Protein AF-A0A1Y3BTX2-F1 (afdb_monomer)

Foldseek 3Di:
DDDDPVRDHDHPQVVQQPDDDPDCPPPNGRHCVVVVCVVDPPNVVVVVLVVVLVVLLVCLVCCQQPPPDPPVLVQPLVNLLSSCVSPVSDADDADCPCVVVVLVVQCVVCVVVVNNVPRDQDFPVVVVVVLVCVQAPPVPDQHHCVHPVNVVPDPCVVCPDCSGSNDDDTSVNPPDHHHHAVVLLVVLVPQCDDPQDNCLVVVDQDDQAPDPPPVRGGQVHSLSSVLVRLPPDDDPFDFDPDVLVVLLVVLCCLVVDAQVVVQVVLVVVVVVQCVDPPSVVDDDPDRDGGDDRSRSSVSSSVSNNVSVVCVVSRRSNCVSVVVVVVVVD

pLDDT: mean 70.46, std 15.01, range [32.97, 93.06]

Sequence (329 aa):
MYRTNFGIGHSMKDLLDAHIPPGGRLGRGHKGLYDTINNSIHFQLGLALASLGVITSLVAQHMYSLPAYAFIAQDFTTQAALYTHHNTSQLASLFLGFHTLGLYVHNDVMLAFGTPEKQILIEPIFAQWIQSAHGKTSYGFDILLSSRVARHSMRVEAYGCRCWSWRLFGSSCYCSRFTYNTLILVRCVRCTWFQVNASKKDFGYSFPCDGPGRGGTCDISVGTHFIWQFFGFYPSGHGCFYLDILFWATGFMFLISWRGYWQELIETLAWAHERTPLANLIRWRDKPVALSIVQARLVGLAHFSVGYIFTYAAFLIASTSGKLVNFFH

Organism: Helianthus annuus (NCBI:txid4232)

Mean predicted aligned error: 14.01 Å

InterPro domains:
  IPR001280 Photosystem I PsaA/PsaB [PF00223] (1-87)
  IPR001280 Photosystem I PsaA/PsaB [PF00223] (92-154)
  IPR001280 Photosystem I PsaA/PsaB [PF00223] (195-234)
  IPR001280 Photosystem I PsaA/PsaB [PF00223] (241-318)
  IPR020586 Photosystem I PsaA/PsaB, conserved site [PS00419] (209-218)
  IPR036408 Photosystem I PsaA/PsaB superfamily [G3DSA:1.20.1130.10] (1-88)
  IPR036408 Photosystem I PsaA/PsaB superfamily [G3DSA:1.20.1130.10] (89-166)
  IPR036408 Photosystem I PsaA/PsaB superfamily [G3DSA:1.20.1130.10] (173-241)
  IPR036408 Photosystem I PsaA/PsaB superfamily [G3DSA:1.20.1130.10] (242-325)
  IPR036408 Photosystem I PsaA/PsaB superfamily [SSF81558] (1-322)

Structure (mmCIF, N/CA/C/O backbone):
data_AF-A0A1Y3BTX2-F1
#
_entry.id   AF-A0A1Y3BTX2-F1
#
loop_
_atom_site.group_PDB
_atom_site.id
_atom_site.type_symbol
_atom_site.label_atom_id
_atom_site.label_alt_id
_atom_site.label_comp_id
_atom_site.label_asym_id
_atom_site.label_entity_id
_atom_site.label_seq_id
_atom_site.pdbx_PDB_ins_code
_atom_site.Cartn_x
_atom_site.Cartn_y
_atom_site.Cartn_z
_atom_site.occupancy
_atom_site.B_iso_or_equiv
_atom_site.auth_seq_id
_atom_site.auth_comp_id
_atom_site.auth_asym_id
_atom_site.auth_atom_id
_atom_site.pdbx_PDB_model_num
ATOM 1 N N . MET A 1 1 ? 0.377 -16.576 -28.667 1.00 80.38 1 MET A N 1
ATOM 2 C CA . MET A 1 1 ? -1.066 -16.381 -28.935 1.00 80.38 1 MET A CA 1
ATOM 3 C C . MET A 1 1 ? -1.808 -17.648 -28.520 1.00 80.38 1 MET A C 1
ATOM 5 O O . MET A 1 1 ? -1.347 -18.737 -28.859 1.00 80.38 1 MET A O 1
ATOM 9 N N . TYR A 1 2 ? -2.865 -17.522 -27.716 1.00 90.00 2 TYR A N 1
ATOM 10 C CA . TYR A 1 2 ? -3.541 -18.663 -27.084 1.00 90.00 2 TYR A CA 1
ATOM 11 C C . TYR A 1 2 ? -4.579 -19.301 -28.007 1.00 90.00 2 TYR A C 1
ATOM 13 O O . TYR A 1 2 ? -5.208 -18.599 -28.797 1.00 90.00 2 TYR A O 1
ATOM 21 N N . ARG A 1 3 ? -4.734 -20.627 -27.914 1.00 90.50 3 ARG A N 1
ATOM 22 C CA . ARG A 1 3 ? -5.711 -21.385 -28.703 1.00 90.50 3 ARG A CA 1
ATOM 23 C C . ARG A 1 3 ? -7.132 -21.004 -28.289 1.00 90.50 3 ARG A C 1
ATOM 25 O O . ARG A 1 3 ? -7.444 -20.980 -27.103 1.00 90.50 3 ARG A O 1
ATOM 32 N N . THR A 1 4 ? -7.982 -20.743 -29.272 1.00 89.38 4 THR A N 1
ATOM 33 C CA . THR A 1 4 ? -9.417 -20.470 -29.100 1.00 89.38 4 THR A CA 1
ATOM 34 C C . THR A 1 4 ? -10.240 -21.473 -29.917 1.00 89.38 4 THR A C 1
ATOM 36 O O . THR A 1 4 ? -9.692 -22.431 -30.467 1.00 89.38 4 THR A O 1
ATOM 39 N N . ASN A 1 5 ? -11.554 -21.254 -30.035 1.00 87.31 5 ASN A N 1
ATOM 40 C CA . ASN A 1 5 ? -12.479 -22.118 -30.783 1.00 87.31 5 ASN A CA 1
ATOM 41 C C . ASN A 1 5 ? -12.124 -22.282 -32.275 1.00 87.31 5 ASN A C 1
ATOM 43 O O . ASN A 1 5 ? -12.664 -23.161 -32.936 1.00 87.31 5 ASN A O 1
ATOM 47 N N . PHE A 1 6 ? -11.202 -21.471 -32.804 1.00 85.88 6 PHE A N 1
ATOM 48 C CA . PHE A 1 6 ? -10.726 -21.538 -34.188 1.00 85.88 6 PHE A CA 1
ATOM 49 C C . PHE A 1 6 ? -9.608 -22.570 -34.417 1.00 85.88 6 PHE A C 1
ATOM 51 O O . PHE A 1 6 ? -9.038 -22.620 -35.502 1.00 85.88 6 PHE A O 1
ATOM 58 N N . GLY A 1 7 ? -9.234 -23.367 -33.407 1.00 83.56 7 GLY A N 1
ATOM 59 C CA . GLY A 1 7 ? -8.245 -24.451 -33.529 1.00 83.56 7 GLY A CA 1
ATOM 60 C C . GLY A 1 7 ? -6.786 -23.999 -33.704 1.00 83.56 7 GLY A C 1
ATOM 61 O O . GLY A 1 7 ? -5.868 -24.797 -33.525 1.00 83.56 7 GLY A O 1
ATOM 62 N N . ILE A 1 8 ? -6.553 -22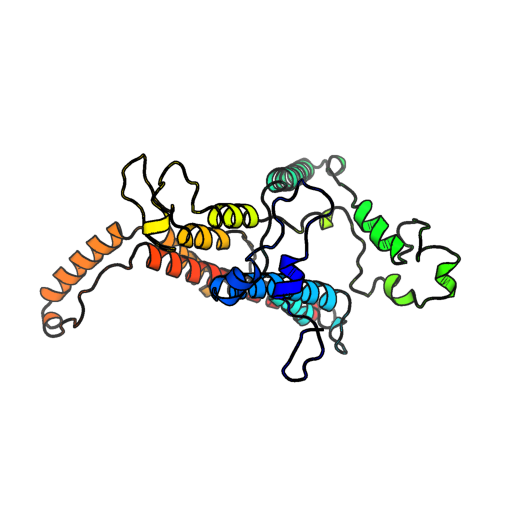.715 -33.983 1.00 85.56 8 ILE A N 1
ATOM 63 C CA . ILE A 1 8 ? -5.230 -22.111 -34.159 1.00 85.56 8 ILE A CA 1
ATOM 64 C C . ILE A 1 8 ? -4.753 -21.514 -32.828 1.00 85.56 8 ILE A C 1
ATOM 66 O O . ILE A 1 8 ? -5.495 -20.807 -32.146 1.00 85.56 8 ILE A O 1
ATOM 70 N N . GLY A 1 9 ? -3.500 -21.795 -32.457 1.00 87.88 9 GLY A N 1
ATOM 71 C CA . GLY A 1 9 ? -2.834 -21.251 -31.267 1.00 87.88 9 GLY A CA 1
ATOM 72 C C . GLY A 1 9 ? -2.346 -22.316 -30.282 1.00 87.88 9 GLY A C 1
ATOM 73 O O . GLY A 1 9 ? -2.507 -23.522 -30.502 1.00 87.88 9 GLY A O 1
ATOM 74 N N . HIS A 1 10 ? -1.749 -21.856 -29.178 1.00 91.44 10 HIS A N 1
ATOM 75 C CA . HIS A 1 10 ? -1.161 -22.715 -28.144 1.00 91.44 10 HIS A CA 1
ATOM 76 C C . HIS A 1 10 ? -2.047 -22.825 -26.898 1.00 91.44 10 HIS A C 1
ATOM 78 O O . HIS A 1 10 ? -2.593 -21.827 -26.424 1.00 91.44 10 HIS A O 1
ATOM 84 N N . SER A 1 11 ? -2.144 -24.030 -26.337 1.00 89.88 11 SER A N 1
ATOM 85 C CA . SER A 1 11 ? -2.683 -24.250 -24.992 1.00 89.88 11 SER A CA 1
ATOM 86 C C . SER A 1 11 ? -1.663 -23.774 -23.958 1.00 89.88 11 SER A C 1
ATOM 88 O O . SER A 1 11 ? -0.491 -24.144 -24.020 1.00 89.88 11 SER A O 1
ATOM 90 N N . MET A 1 12 ? -2.092 -22.944 -23.005 1.00 89.88 12 MET A N 1
ATOM 91 C CA . MET A 1 12 ? -1.205 -22.467 -21.937 1.00 89.88 12 MET A CA 1
ATOM 92 C C . MET A 1 12 ? -0.746 -23.608 -21.020 1.00 89.88 12 MET A C 1
ATOM 94 O O . MET A 1 12 ? 0.381 -23.572 -20.532 1.00 89.88 12 MET A O 1
ATOM 98 N N . LYS A 1 13 ? -1.590 -24.626 -20.824 1.00 90.25 13 LYS A N 1
ATOM 99 C CA . LYS A 1 13 ? -1.254 -25.812 -20.033 1.00 90.25 13 LYS A CA 1
ATOM 100 C C . LYS A 1 13 ? -0.069 -26.556 -20.645 1.00 90.25 13 LYS A C 1
ATOM 102 O O . LYS A 1 13 ? 0.944 -26.745 -19.982 1.00 90.25 13 LYS A O 1
ATOM 107 N N . ASP A 1 14 ? -0.153 -26.844 -21.940 1.00 88.38 14 ASP A N 1
ATOM 108 C CA . ASP A 1 14 ? 0.874 -27.583 -22.678 1.00 88.38 14 ASP A CA 1
ATOM 109 C C . ASP A 1 14 ? 2.203 -26.815 -22.701 1.00 88.38 14 ASP A C 1
ATOM 111 O O . ASP A 1 14 ? 3.270 -27.406 -22.553 1.00 88.38 14 ASP A O 1
ATOM 115 N N . LEU A 1 15 ? 2.146 -25.483 -22.836 1.00 89.62 15 LEU A N 1
ATOM 116 C CA . LEU A 1 15 ? 3.332 -24.626 -22.773 1.00 89.62 15 LEU A CA 1
ATOM 117 C C . LEU A 1 15 ? 4.009 -24.666 -21.398 1.00 89.62 15 LEU A C 1
ATOM 119 O O . LEU A 1 15 ? 5.235 -24.726 -21.327 1.00 89.62 15 LEU A O 1
ATOM 123 N N . LEU A 1 16 ? 3.231 -24.617 -20.312 1.00 88.50 16 LEU A N 1
ATOM 124 C CA . LEU A 1 16 ? 3.761 -24.656 -18.947 1.00 88.50 16 LEU A CA 1
ATOM 125 C C . LEU A 1 16 ? 4.349 -26.030 -18.614 1.00 88.50 16 LEU A C 1
ATOM 127 O O . LEU A 1 16 ? 5.447 -26.100 -18.063 1.00 88.50 16 LEU A O 1
ATOM 131 N N . ASP A 1 17 ? 3.664 -27.109 -18.988 1.00 86.75 17 ASP A N 1
ATOM 132 C CA . ASP A 1 17 ? 4.107 -28.476 -18.702 1.00 86.75 17 ASP A CA 1
ATOM 133 C C . ASP A 1 17 ? 5.338 -28.883 -19.531 1.00 86.75 17 ASP A C 1
ATOM 135 O O . ASP A 1 17 ? 6.183 -29.642 -19.046 1.00 86.75 17 ASP A O 1
ATOM 139 N N . ALA A 1 18 ? 5.477 -28.350 -20.750 1.00 86.19 18 ALA A N 1
ATOM 140 C CA . ALA A 1 18 ? 6.661 -28.543 -21.588 1.00 86.19 18 ALA A CA 1
ATOM 141 C C . ALA A 1 18 ? 7.870 -27.704 -21.132 1.00 86.19 18 ALA A C 1
ATOM 143 O O . ALA A 1 18 ? 9.004 -27.998 -21.519 1.00 86.19 18 ALA A O 1
ATOM 144 N N . HIS A 1 19 ? 7.661 -26.662 -20.319 1.00 85.44 19 HIS A N 1
ATOM 145 C CA . HIS A 1 19 ? 8.735 -25.770 -19.896 1.00 85.44 19 HIS A CA 1
ATOM 146 C C . HIS A 1 19 ? 9.534 -26.359 -18.727 1.00 85.44 19 HIS A C 1
ATOM 148 O O . HIS A 1 19 ? 9.176 -26.229 -17.552 1.00 85.44 19 HIS A O 1
ATOM 154 N N . ILE A 1 20 ? 10.657 -26.992 -19.065 1.00 80.25 20 ILE A N 1
ATOM 155 C CA . ILE A 1 20 ? 11.633 -27.520 -18.110 1.00 80.25 20 ILE A CA 1
ATOM 156 C C . ILE A 1 20 ? 12.867 -26.608 -18.139 1.00 80.25 20 ILE A C 1
ATOM 158 O O . ILE A 1 20 ? 13.378 -26.316 -19.223 1.00 80.25 20 ILE A O 1
ATOM 162 N N . PRO A 1 21 ? 13.355 -26.129 -16.980 1.00 77.81 21 PRO A N 1
ATOM 163 C CA . PRO A 1 21 ? 14.506 -25.239 -16.937 1.00 77.81 21 PRO A CA 1
ATOM 164 C C . PRO A 1 21 ? 15.752 -25.932 -17.519 1.00 77.81 21 PRO A C 1
ATOM 166 O O . PRO A 1 21 ? 16.003 -27.094 -17.195 1.00 77.81 21 PRO A O 1
ATOM 169 N N . PRO A 1 22 ? 16.579 -25.226 -18.315 1.00 76.19 22 PRO A N 1
ATOM 170 C CA . PRO A 1 22 ? 17.784 -25.805 -18.917 1.00 76.19 22 PRO A CA 1
ATOM 171 C C . PRO A 1 22 ? 18.832 -26.215 -17.867 1.00 76.19 22 PRO A C 1
ATOM 173 O O . PRO A 1 22 ? 19.679 -27.062 -18.131 1.00 76.19 22 PRO A O 1
ATOM 176 N N . GLY A 1 23 ? 18.766 -25.639 -16.660 1.00 73.62 23 GLY A N 1
ATOM 177 C CA . GLY A 1 23 ? 19.572 -26.032 -15.507 1.00 73.62 23 GLY A CA 1
ATOM 178 C C . GLY A 1 23 ? 18.743 -26.787 -14.465 1.00 73.62 23 GLY A C 1
ATOM 179 O O . GLY A 1 23 ? 17.778 -26.249 -13.923 1.00 73.62 23 GLY A O 1
ATOM 180 N N . GLY A 1 24 ? 19.167 -28.002 -14.103 1.00 74.44 24 GLY A N 1
ATOM 181 C CA . GLY A 1 24 ? 18.469 -28.899 -13.162 1.00 74.44 24 GLY A CA 1
ATOM 182 C C . GLY A 1 24 ? 18.375 -28.431 -11.699 1.00 74.44 24 GLY A C 1
ATOM 183 O O . GLY A 1 24 ? 17.965 -29.200 -10.835 1.00 74.44 24 GLY A O 1
ATOM 184 N N . ARG A 1 25 ? 18.744 -27.181 -11.388 1.00 75.12 25 ARG A N 1
ATOM 185 C CA . ARG A 1 25 ? 18.723 -26.612 -10.025 1.00 75.12 25 ARG A CA 1
ATOM 186 C C . ARG A 1 25 ? 17.385 -25.970 -9.635 1.00 75.12 25 ARG A C 1
ATOM 188 O O . ARG A 1 25 ? 17.235 -25.562 -8.490 1.00 75.12 25 ARG A O 1
ATOM 195 N N . LEU A 1 26 ? 16.425 -25.876 -10.560 1.00 74.69 26 LEU A N 1
ATOM 196 C CA . LEU A 1 26 ? 15.138 -25.186 -10.369 1.00 74.69 26 LEU A CA 1
ATOM 197 C C . LEU A 1 26 ? 13.935 -26.145 -10.204 1.00 74.69 26 LEU A C 1
ATOM 199 O O . LEU A 1 26 ? 12.784 -25.732 -10.315 1.00 74.69 26 LEU A O 1
ATOM 203 N N . GLY A 1 27 ? 14.185 -27.425 -9.897 1.00 76.12 27 GLY A N 1
ATOM 204 C CA . GLY A 1 27 ? 13.140 -28.410 -9.593 1.00 76.12 27 GLY A CA 1
ATOM 205 C C . GLY A 1 27 ? 12.390 -28.941 -10.823 1.00 76.12 27 GLY A C 1
ATOM 206 O O . GLY A 1 27 ? 12.913 -28.952 -11.933 1.00 76.12 27 GLY A O 1
ATOM 207 N N . ARG A 1 28 ? 11.154 -29.424 -10.618 1.00 71.25 28 ARG A N 1
ATOM 208 C CA . ARG A 1 28 ? 10.329 -30.115 -11.636 1.00 71.25 28 ARG A CA 1
ATOM 209 C C . ARG A 1 28 ? 9.664 -29.193 -12.681 1.00 71.25 28 ARG A C 1
ATOM 211 O O . ARG A 1 28 ? 8.861 -29.689 -13.469 1.00 71.25 28 ARG A O 1
ATOM 218 N N . GLY A 1 29 ? 9.990 -27.898 -12.710 1.00 74.62 29 GLY A N 1
ATOM 219 C CA . GLY A 1 29 ? 9.371 -26.918 -13.615 1.00 74.62 29 GLY A CA 1
ATOM 220 C C . GLY A 1 29 ? 7.945 -26.528 -13.200 1.00 74.62 29 GLY A C 1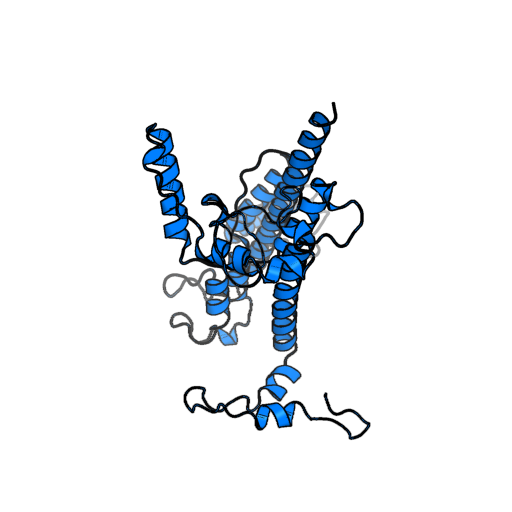
ATOM 221 O O . GLY A 1 29 ? 7.600 -26.601 -12.022 1.00 74.62 29 GLY A O 1
ATOM 222 N N . HIS A 1 30 ? 7.109 -26.119 -14.161 1.00 85.69 30 HIS A N 1
ATOM 223 C CA . HIS A 1 30 ? 5.768 -25.554 -13.917 1.00 85.69 30 HIS A CA 1
ATOM 224 C C . HIS A 1 30 ? 4.615 -26.580 -13.894 1.00 85.69 30 HIS A C 1
ATOM 226 O O . HIS A 1 30 ? 3.456 -26.216 -14.105 1.00 85.69 30 HIS A O 1
ATOM 232 N N . LYS A 1 31 ? 4.902 -27.859 -13.624 1.00 83.56 31 LYS A N 1
ATOM 233 C CA . LYS A 1 31 ? 3.886 -28.925 -13.664 1.00 83.56 31 LYS A CA 1
ATOM 234 C C . LYS A 1 31 ? 2.730 -28.655 -12.699 1.00 83.56 31 LYS A C 1
ATOM 236 O O . LYS A 1 31 ? 2.956 -28.447 -11.508 1.00 83.56 31 LYS A O 1
ATOM 241 N N . GLY A 1 32 ? 1.497 -28.681 -13.210 1.00 84.25 32 GLY A N 1
ATOM 242 C CA . GLY A 1 32 ? 0.278 -28.456 -12.413 1.00 84.25 32 GLY A CA 1
ATOM 243 C C . GLY A 1 32 ? 0.048 -27.000 -11.976 1.00 84.25 32 GLY A C 1
ATOM 244 O O . GLY A 1 32 ? -0.938 -26.708 -11.292 1.00 84.25 32 GLY A O 1
ATOM 245 N N . LEU A 1 33 ? 0.911 -26.063 -12.392 1.00 84.69 33 LEU A N 1
ATOM 246 C CA . LEU A 1 33 ? 0.748 -24.639 -12.090 1.00 84.69 33 LEU A CA 1
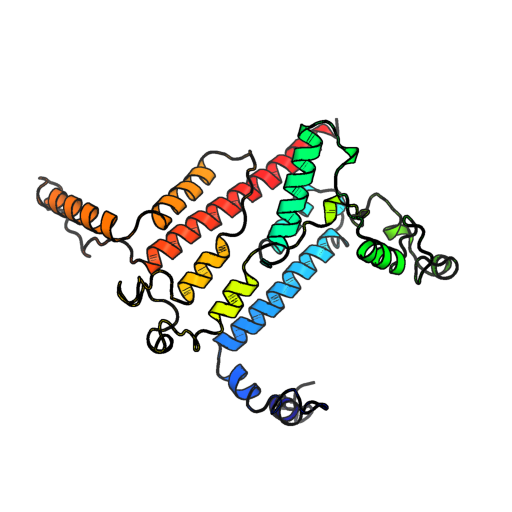ATOM 247 C C . LEU A 1 33 ? -0.498 -24.065 -12.773 1.00 84.69 33 LEU A C 1
ATOM 249 O O . LEU A 1 33 ? -1.212 -23.278 -12.159 1.00 84.69 33 LEU A O 1
ATOM 253 N N . TYR A 1 34 ? -0.793 -24.496 -14.004 1.00 88.38 34 TYR A N 1
ATOM 254 C CA . TYR A 1 34 ? -1.992 -24.067 -14.729 1.00 88.38 34 TYR A CA 1
ATOM 255 C C . TYR A 1 34 ? -3.268 -24.372 -13.937 1.00 88.38 34 TYR A C 1
ATOM 257 O O . TYR A 1 34 ? -4.083 -23.483 -13.702 1.00 88.38 34 TYR A O 1
ATOM 265 N N . ASP A 1 35 ? -3.398 -25.607 -13.449 1.00 87.94 35 ASP A N 1
ATOM 266 C CA . ASP A 1 35 ? -4.564 -26.033 -12.676 1.00 87.94 35 ASP A CA 1
ATOM 267 C C . ASP A 1 35 ? -4.610 -25.326 -11.307 1.00 87.94 35 ASP A C 1
ATOM 269 O O . ASP A 1 35 ? -5.682 -24.961 -10.831 1.00 87.94 35 ASP A O 1
ATOM 273 N N . THR A 1 36 ? -3.453 -25.047 -10.696 1.00 82.12 36 THR A N 1
ATOM 274 C CA . THR A 1 36 ? -3.369 -24.286 -9.434 1.00 82.12 36 THR A CA 1
ATOM 275 C C . THR A 1 36 ? -3.852 -22.839 -9.597 1.00 82.12 36 THR A C 1
ATOM 277 O O . THR A 1 36 ? -4.583 -22.333 -8.745 1.00 82.12 36 THR A O 1
ATOM 280 N N . ILE A 1 37 ? -3.472 -22.175 -10.695 1.00 85.81 37 ILE A N 1
ATOM 281 C CA . ILE A 1 37 ? -3.904 -20.805 -11.013 1.00 85.81 37 ILE A CA 1
ATOM 282 C C . ILE A 1 37 ? -5.388 -20.786 -11.373 1.00 85.81 37 ILE A C 1
ATOM 284 O O . ILE A 1 37 ? -6.130 -19.931 -10.897 1.00 85.81 37 ILE A O 1
ATOM 288 N N . ASN A 1 38 ? -5.835 -21.711 -12.221 1.00 90.50 38 ASN A N 1
ATOM 289 C CA . ASN A 1 38 ? -7.187 -21.666 -12.766 1.00 90.50 38 ASN A CA 1
ATOM 290 C C . ASN A 1 38 ? -8.256 -22.024 -11.722 1.00 90.50 38 ASN A C 1
ATOM 292 O O . ASN A 1 38 ? -9.336 -21.444 -11.731 1.00 90.50 38 ASN A O 1
ATOM 296 N N . ASN A 1 39 ? -7.941 -22.925 -10.788 1.00 88.62 39 ASN A N 1
ATOM 297 C CA . ASN A 1 39 ? -8.889 -23.363 -9.760 1.00 88.62 39 ASN A CA 1
ATOM 298 C C . ASN A 1 39 ? -8.921 -22.455 -8.514 1.00 88.62 39 ASN A C 1
ATOM 300 O O . ASN A 1 39 ? -9.793 -22.627 -7.665 1.00 88.62 39 ASN A O 1
ATOM 304 N N . SER A 1 40 ? -7.991 -21.499 -8.373 1.00 80.69 40 SER A N 1
ATOM 305 C CA . SER A 1 40 ? -7.908 -20.616 -7.201 1.00 80.69 40 SER A CA 1
ATOM 306 C C . SER A 1 40 ? -8.085 -19.145 -7.566 1.00 80.69 40 SER A C 1
ATOM 308 O O . SER A 1 40 ? -7.168 -18.486 -8.059 1.00 80.69 40 SER A O 1
ATOM 310 N N . ILE A 1 41 ? -9.245 -18.588 -7.211 1.00 86.94 41 ILE A N 1
ATOM 311 C CA . ILE A 1 41 ? -9.535 -17.154 -7.370 1.00 86.94 41 ILE A CA 1
ATOM 312 C C . ILE A 1 41 ? -8.565 -16.307 -6.533 1.00 86.94 41 ILE A C 1
ATOM 314 O O . ILE A 1 41 ? -8.123 -15.250 -6.973 1.00 86.94 41 ILE A O 1
ATOM 318 N N . HIS A 1 42 ? -8.166 -16.783 -5.350 1.00 70.31 42 HIS A N 1
ATOM 319 C CA . HIS A 1 42 ? -7.201 -16.078 -4.501 1.00 70.31 42 HIS A CA 1
ATOM 320 C C . HIS A 1 42 ? -5.819 -15.970 -5.151 1.00 70.31 42 HIS A C 1
ATOM 322 O O . HIS A 1 42 ? -5.148 -14.949 -5.002 1.00 70.31 42 HIS A O 1
ATOM 328 N N . PHE A 1 43 ? -5.400 -16.998 -5.894 1.00 71.38 43 PHE A N 1
ATOM 329 C CA . PHE A 1 43 ? -4.131 -16.969 -6.614 1.00 71.38 43 PHE A CA 1
ATOM 330 C C . PHE A 1 43 ? -4.184 -15.994 -7.798 1.00 71.38 43 PHE A C 1
ATOM 332 O O . PHE A 1 43 ? -3.264 -15.195 -7.981 1.00 71.38 43 PHE A O 1
ATOM 339 N N . GLN A 1 44 ? -5.287 -16.001 -8.554 1.00 74.50 44 GLN A N 1
ATOM 340 C CA . GLN A 1 44 ? -5.517 -15.048 -9.646 1.00 74.50 44 GLN A CA 1
ATOM 341 C C . GLN A 1 44 ? -5.555 -13.606 -9.139 1.00 74.50 44 GLN A C 1
ATOM 343 O O . GLN A 1 44 ? -4.871 -12.745 -9.687 1.00 74.50 44 GLN A O 1
ATOM 348 N N . LEU A 1 45 ? -6.292 -13.353 -8.054 1.00 72.50 45 LEU A N 1
ATOM 349 C CA . LEU A 1 45 ? -6.380 -12.035 -7.434 1.00 72.50 45 LEU A CA 1
ATOM 350 C C . LEU A 1 45 ? -5.012 -11.559 -6.931 1.00 72.50 45 LEU A C 1
ATOM 352 O O . LEU A 1 45 ? -4.648 -10.409 -7.160 1.00 72.50 45 LEU A O 1
ATOM 356 N N . GLY A 1 46 ? -4.227 -12.435 -6.296 1.00 69.25 46 GLY A N 1
ATOM 357 C CA . GLY A 1 46 ? -2.879 -12.103 -5.832 1.00 69.25 46 GLY A CA 1
ATOM 358 C C . GLY A 1 46 ? -1.942 -11.689 -6.971 1.00 69.25 46 GLY A C 1
ATOM 359 O O . GLY A 1 46 ? -1.268 -10.663 -6.869 1.00 69.25 46 GLY A O 1
ATOM 360 N N . LEU A 1 47 ? -1.935 -12.437 -8.080 1.00 70.44 47 LEU A N 1
ATOM 361 C CA . LEU A 1 47 ? -1.153 -12.087 -9.272 1.00 70.44 47 LEU A CA 1
ATOM 362 C C . LEU A 1 47 ? -1.651 -10.801 -9.943 1.00 70.44 47 LEU A C 1
ATOM 364 O O . LEU A 1 47 ? -0.841 -9.953 -10.329 1.00 70.44 47 LEU A O 1
ATOM 368 N N . ALA A 1 48 ? -2.969 -10.631 -10.058 1.00 72.44 48 ALA A N 1
ATOM 369 C CA . ALA A 1 48 ? -3.570 -9.435 -10.633 1.00 72.44 48 ALA A CA 1
ATOM 370 C C . ALA A 1 48 ? -3.198 -8.189 -9.817 1.00 72.44 48 ALA A C 1
ATOM 372 O O . ALA A 1 48 ? -2.688 -7.231 -10.387 1.00 72.44 48 ALA A O 1
ATOM 373 N N . LEU A 1 49 ? -3.338 -8.227 -8.488 1.00 65.38 49 LEU A N 1
ATOM 374 C CA . LEU A 1 49 ? -2.969 -7.116 -7.605 1.00 65.38 49 LEU A CA 1
ATOM 375 C C . LEU A 1 49 ? -1.462 -6.836 -7.605 1.00 65.38 49 LEU A C 1
ATOM 377 O O . LEU A 1 49 ? -1.065 -5.675 -7.565 1.00 65.38 49 LEU A O 1
ATOM 381 N N . ALA A 1 50 ? -0.616 -7.867 -7.692 1.00 68.19 50 ALA A N 1
ATOM 382 C CA . ALA A 1 50 ? 0.830 -7.680 -7.797 1.00 68.19 50 ALA A CA 1
ATOM 383 C C . ALA A 1 50 ? 1.221 -6.993 -9.115 1.00 68.19 50 ALA A C 1
ATOM 385 O O . ALA A 1 50 ? 1.977 -6.021 -9.108 1.00 68.19 50 ALA A O 1
ATOM 386 N N . SER A 1 51 ? 0.684 -7.470 -10.242 1.00 71.75 51 SER A N 1
ATOM 387 C CA . SER A 1 51 ? 0.960 -6.890 -11.562 1.00 71.75 51 SER A CA 1
ATOM 388 C C . SER A 1 51 ? 0.396 -5.471 -11.694 1.00 71.75 51 SER A C 1
ATOM 390 O O . SER A 1 51 ? 1.111 -4.565 -12.120 1.00 71.75 51 SER A O 1
ATOM 392 N N . LEU A 1 52 ? -0.837 -5.250 -11.229 1.00 69.75 52 LEU A N 1
ATOM 393 C CA . LEU A 1 52 ? -1.468 -3.936 -11.184 1.00 69.75 52 LEU A CA 1
ATOM 394 C C . LEU A 1 52 ? -0.686 -2.987 -10.277 1.00 69.75 52 LEU A C 1
ATOM 396 O O . LEU A 1 52 ? -0.431 -1.859 -10.672 1.00 69.75 52 LEU A O 1
ATOM 400 N N . GLY A 1 53 ? -0.230 -3.447 -9.109 1.00 66.88 53 GLY A N 1
ATOM 401 C CA . GLY A 1 53 ? 0.599 -2.655 -8.205 1.00 66.88 53 GLY A CA 1
ATOM 402 C C . GLY A 1 53 ? 1.873 -2.145 -8.881 1.00 66.88 53 GLY A C 1
ATOM 403 O O . GLY A 1 53 ? 2.178 -0.959 -8.776 1.00 66.88 53 GLY A O 1
ATOM 404 N N . VAL A 1 54 ? 2.592 -3.000 -9.618 1.00 70.75 54 VAL A N 1
ATOM 405 C CA . VAL A 1 54 ? 3.792 -2.597 -10.379 1.00 70.75 54 VAL A CA 1
ATOM 406 C C . VAL A 1 54 ? 3.446 -1.572 -11.461 1.00 70.75 54 VAL A C 1
ATOM 408 O O . VAL A 1 54 ? 4.126 -0.549 -11.570 1.00 70.75 54 VAL A O 1
ATOM 411 N N . ILE A 1 55 ? 2.380 -1.817 -12.228 1.00 75.12 55 ILE A N 1
ATOM 412 C CA . ILE A 1 55 ? 1.937 -0.921 -13.303 1.00 75.12 55 ILE A CA 1
ATOM 413 C C . ILE A 1 55 ? 1.539 0.446 -12.741 1.00 75.12 55 ILE A C 1
ATOM 415 O O . ILE A 1 55 ? 1.988 1.460 -13.266 1.00 75.12 55 ILE A O 1
ATOM 419 N N . THR A 1 56 ? 0.767 0.498 -11.656 1.00 70.31 56 THR A N 1
ATOM 420 C CA . THR A 1 56 ? 0.299 1.752 -11.045 1.00 70.31 56 THR A CA 1
ATOM 421 C C . THR A 1 56 ? 1.456 2.666 -10.648 1.00 70.31 56 THR A C 1
ATOM 423 O O . THR A 1 56 ? 1.386 3.879 -10.848 1.00 70.31 56 THR A O 1
ATOM 426 N N . SER A 1 57 ? 2.567 2.117 -10.159 1.00 71.12 57 SER A N 1
ATOM 427 C CA . SER A 1 57 ? 3.721 2.959 -9.818 1.00 71.12 57 SER A CA 1
ATOM 428 C C . SER A 1 57 ? 4.634 3.251 -10.987 1.00 71.12 57 SER A C 1
ATOM 430 O O . SER A 1 57 ? 5.234 4.322 -11.011 1.00 71.12 57 SER A O 1
ATOM 432 N N . LEU A 1 58 ? 4.688 2.381 -11.994 1.00 74.44 58 LEU A N 1
ATOM 433 C CA . LEU A 1 58 ? 5.292 2.748 -13.270 1.00 74.44 58 LEU A CA 1
ATOM 434 C C . LEU A 1 58 ? 4.554 3.947 -13.889 1.00 74.44 58 LEU A C 1
ATOM 436 O O . LEU A 1 58 ? 5.194 4.897 -14.332 1.00 74.44 58 LEU A O 1
ATOM 440 N N . VAL A 1 59 ? 3.218 3.941 -13.841 1.00 81.94 59 VAL A N 1
ATOM 441 C CA . VAL A 1 59 ? 2.368 5.062 -14.265 1.00 81.94 59 VAL A CA 1
ATOM 442 C C . VAL A 1 59 ? 2.704 6.320 -13.465 1.00 81.94 59 VAL A C 1
ATOM 444 O O . VAL A 1 59 ? 2.926 7.362 -14.071 1.00 81.94 59 VAL A O 1
ATOM 447 N N . ALA A 1 60 ? 2.848 6.235 -12.139 1.00 74.69 60 ALA A N 1
ATOM 44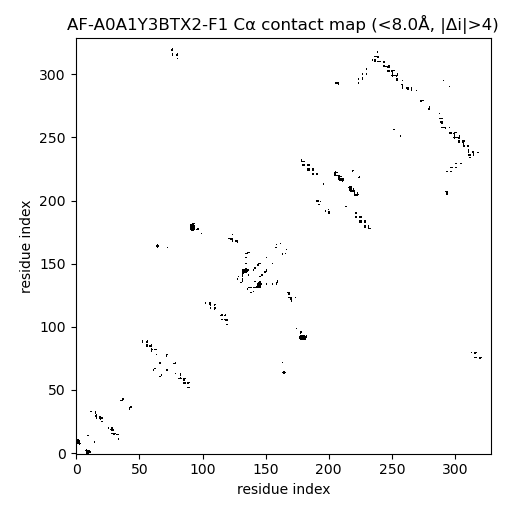8 C CA . ALA A 1 60 ? 3.229 7.387 -11.318 1.00 74.69 60 ALA A CA 1
ATOM 449 C C . ALA A 1 60 ? 4.587 7.993 -11.726 1.00 74.69 60 ALA A C 1
ATOM 451 O O . ALA A 1 60 ? 4.709 9.211 -11.877 1.00 74.69 60 ALA A O 1
ATOM 452 N N . GLN A 1 61 ? 5.605 7.147 -11.937 1.00 77.75 61 GLN A N 1
ATOM 453 C CA . GLN A 1 61 ? 6.944 7.588 -12.345 1.00 77.75 61 GLN A CA 1
ATOM 454 C C . GLN A 1 61 ? 6.942 8.190 -13.757 1.00 77.75 61 GLN A C 1
ATOM 456 O O . GLN A 1 61 ? 7.553 9.237 -13.992 1.00 77.75 61 GLN A O 1
ATOM 461 N N . HIS A 1 62 ? 6.228 7.568 -14.697 1.00 80.88 62 HIS A N 1
ATOM 462 C CA . HIS A 1 62 ? 6.131 8.061 -16.069 1.00 80.88 62 HIS A CA 1
ATOM 463 C C . HIS A 1 62 ? 5.286 9.329 -16.177 1.00 80.88 62 HIS A C 1
ATOM 465 O O . HIS A 1 62 ? 5.706 10.251 -16.856 1.00 80.88 62 HIS A O 1
ATOM 471 N N . MET A 1 63 ? 4.163 9.451 -15.470 1.00 79.12 63 MET A N 1
ATOM 472 C CA . MET A 1 63 ? 3.343 10.670 -15.505 1.00 79.12 63 MET A CA 1
ATOM 473 C C . MET A 1 63 ? 4.077 11.887 -14.930 1.00 79.12 63 MET A C 1
ATOM 475 O O . MET A 1 63 ? 3.897 13.001 -15.421 1.00 79.12 63 MET A O 1
ATOM 479 N N . TYR A 1 64 ? 4.917 11.689 -13.908 1.00 77.06 64 TYR A N 1
ATOM 480 C CA . TYR A 1 64 ? 5.734 12.766 -13.348 1.00 77.06 64 TYR A CA 1
ATOM 481 C C . TYR A 1 64 ? 6.878 13.180 -14.282 1.00 77.06 64 TYR A C 1
ATOM 483 O O . TYR A 1 64 ? 7.165 14.370 -14.404 1.00 77.06 64 TYR A O 1
ATOM 491 N N . SER A 1 65 ? 7.540 12.219 -14.932 1.00 76.62 65 SER A N 1
ATOM 492 C CA . SER A 1 65 ? 8.718 12.475 -15.778 1.00 76.62 65 SER A CA 1
ATOM 493 C C . SER A 1 65 ? 8.385 12.818 -17.236 1.00 76.62 65 SER A C 1
ATOM 495 O O . SER A 1 65 ? 9.157 13.527 -17.882 1.00 76.62 65 SER A O 1
ATOM 497 N N . LEU A 1 66 ? 7.241 12.347 -17.736 1.00 80.12 66 LEU A N 1
ATOM 498 C CA . LEU A 1 66 ? 6.741 12.472 -19.107 1.00 80.12 66 LEU A CA 1
ATOM 499 C C . LEU A 1 66 ? 5.255 12.893 -19.069 1.00 80.12 66 LEU A C 1
ATOM 501 O O . LEU A 1 66 ? 4.361 12.049 -19.179 1.00 80.12 66 LEU A O 1
ATOM 505 N N . PRO A 1 67 ? 4.957 14.190 -18.879 1.00 81.81 67 PRO A N 1
ATOM 506 C CA . PRO A 1 67 ? 3.580 14.661 -18.777 1.00 81.81 67 PRO A CA 1
ATOM 507 C C . PRO A 1 67 ? 2.843 14.481 -20.113 1.00 81.81 67 PRO A C 1
ATOM 509 O O . PRO A 1 67 ? 3.226 15.050 -21.133 1.00 81.81 67 PRO A O 1
ATOM 512 N N . ALA A 1 68 ? 1.769 13.688 -20.095 1.00 84.56 68 ALA A N 1
ATOM 513 C CA . ALA A 1 68 ? 0.971 13.361 -21.280 1.00 84.56 68 ALA A CA 1
ATOM 514 C C . ALA A 1 68 ? -0.137 14.390 -21.593 1.00 84.56 68 ALA A C 1
ATOM 516 O O . ALA A 1 68 ? -0.695 14.375 -22.687 1.00 84.56 68 ALA A O 1
ATOM 517 N N . TYR A 1 69 ? -0.461 15.275 -20.644 1.00 86.19 69 TYR A N 1
ATOM 518 C CA . TYR A 1 69 ? -1.528 16.272 -20.770 1.00 86.19 69 TYR A CA 1
ATOM 519 C C . TYR A 1 69 ? -0.955 17.677 -20.979 1.00 86.19 69 TYR A C 1
ATOM 521 O O . TYR A 1 69 ? 0.066 18.037 -20.393 1.00 86.19 69 TYR A O 1
ATOM 529 N N . ALA A 1 70 ? -1.626 18.491 -21.797 1.00 81.88 70 ALA A N 1
ATOM 530 C CA . ALA A 1 70 ? -1.231 19.880 -22.010 1.00 81.88 70 ALA A CA 1
ATOM 531 C C . ALA A 1 70 ? -1.310 20.679 -20.694 1.00 81.88 70 ALA A C 1
ATOM 533 O O . ALA A 1 70 ? -2.238 20.496 -19.911 1.00 81.88 70 ALA A O 1
ATOM 534 N N . PHE A 1 71 ? -0.325 21.552 -20.456 1.00 82.12 71 PHE A N 1
ATOM 535 C CA . PHE A 1 71 ? -0.228 22.466 -19.302 1.00 82.12 71 PHE A CA 1
ATOM 536 C C . PHE A 1 71 ? -0.106 21.828 -17.904 1.00 82.12 71 PHE A C 1
ATOM 538 O O . PHE A 1 71 ? 0.171 22.540 -16.943 1.00 82.12 71 PHE A O 1
ATOM 545 N N . ILE A 1 72 ? -0.172 20.498 -17.768 1.00 82.62 72 ILE A N 1
ATOM 546 C CA . ILE A 1 72 ? -0.044 19.819 -16.462 1.00 82.62 72 ILE A CA 1
ATOM 547 C C . ILE A 1 72 ? 1.327 20.020 -15.798 1.00 82.62 72 ILE A C 1
ATOM 549 O O . ILE A 1 72 ? 1.443 19.968 -14.582 1.00 82.62 72 ILE A O 1
ATOM 553 N N . ALA A 1 73 ? 2.372 20.286 -16.587 1.00 75.81 73 ALA A N 1
ATOM 554 C CA . ALA A 1 73 ? 3.712 20.574 -16.074 1.00 75.81 73 ALA A CA 1
ATOM 555 C C . ALA A 1 73 ? 3.816 21.941 -15.367 1.00 75.81 73 ALA A C 1
ATOM 557 O O . ALA A 1 73 ? 4.805 22.193 -14.683 1.00 75.81 73 ALA A O 1
ATOM 558 N N . GLN A 1 74 ? 2.833 22.827 -15.558 1.00 79.19 74 GLN A N 1
ATOM 559 C CA . GLN A 1 74 ? 2.772 24.142 -14.910 1.00 79.19 74 GLN A CA 1
ATOM 560 C C . GLN A 1 74 ? 1.951 24.101 -13.613 1.00 79.19 74 GLN A C 1
ATOM 562 O O . GLN A 1 74 ? 2.152 24.934 -12.733 1.00 79.19 74 GLN A O 1
ATOM 567 N N . ASP A 1 75 ? 1.064 23.113 -13.466 1.00 81.06 75 ASP A N 1
ATOM 568 C CA . ASP A 1 75 ? 0.282 22.902 -12.252 1.00 81.06 75 ASP A CA 1
ATOM 569 C C . ASP A 1 75 ? 0.969 21.898 -11.315 1.00 81.06 75 ASP A C 1
ATOM 571 O O . ASP A 1 75 ? 0.731 20.685 -11.334 1.00 81.06 75 ASP A O 1
ATOM 575 N N . PHE A 1 76 ? 1.825 22.431 -10.445 1.00 79.81 76 PHE A N 1
ATOM 576 C CA . PHE A 1 76 ? 2.564 21.624 -9.477 1.00 79.81 76 PHE A CA 1
ATOM 577 C C . PHE A 1 76 ? 1.662 20.963 -8.425 1.00 79.81 76 PHE A C 1
ATOM 579 O O . PHE A 1 76 ? 2.041 19.919 -7.890 1.00 79.81 76 PHE A O 1
ATOM 586 N N . THR A 1 77 ? 0.486 21.533 -8.129 1.00 79.44 77 THR A N 1
ATOM 587 C CA . THR A 1 77 ? -0.445 20.966 -7.138 1.00 79.44 77 THR A CA 1
ATOM 588 C C . THR A 1 77 ? -1.067 19.683 -7.674 1.00 79.44 77 THR A C 1
ATOM 590 O O . THR A 1 77 ? -0.992 18.635 -7.027 1.00 79.44 77 THR A O 1
ATOM 593 N N . THR A 1 78 ? -1.563 19.724 -8.912 1.00 82.44 78 THR A N 1
ATOM 594 C CA . THR A 1 78 ? -2.135 18.563 -9.599 1.00 82.44 78 THR A CA 1
ATOM 595 C C . THR A 1 78 ? -1.074 17.501 -9.872 1.00 82.44 78 THR A C 1
ATOM 597 O O . THR A 1 78 ? -1.326 16.310 -9.671 1.00 82.44 78 THR A O 1
ATOM 600 N N . GLN A 1 79 ? 0.145 17.895 -10.252 1.00 81.38 79 GLN A N 1
ATOM 601 C CA . GLN A 1 79 ? 1.229 16.938 -10.478 1.00 81.38 79 GLN A CA 1
ATOM 602 C C . GLN A 1 79 ? 1.665 16.229 -9.182 1.00 81.38 79 GLN A C 1
ATOM 604 O O . GLN A 1 79 ? 1.858 15.009 -9.179 1.00 81.38 79 GLN A O 1
ATOM 609 N N . ALA A 1 80 ? 1.779 16.964 -8.070 1.00 75.44 80 ALA A N 1
ATOM 610 C CA . ALA A 1 80 ? 2.096 16.390 -6.764 1.00 75.44 80 ALA A CA 1
ATOM 611 C C . ALA A 1 80 ? 0.971 15.472 -6.254 1.00 75.44 80 ALA A C 1
ATOM 613 O O . ALA A 1 80 ? 1.245 14.372 -5.761 1.00 75.44 80 ALA A O 1
ATOM 614 N N . ALA A 1 81 ? -0.292 15.876 -6.421 1.00 76.44 81 ALA A N 1
ATOM 615 C CA . ALA A 1 81 ? -1.456 15.075 -6.048 1.00 76.44 81 ALA A CA 1
ATOM 616 C C . ALA A 1 81 ? -1.547 13.773 -6.861 1.00 76.44 81 ALA A C 1
ATOM 618 O O . ALA A 1 81 ? -1.718 12.701 -6.286 1.00 76.44 81 ALA A O 1
ATOM 619 N N . LEU A 1 82 ? -1.356 13.820 -8.184 1.00 79.44 82 LEU A N 1
ATOM 620 C CA . LEU A 1 82 ? -1.392 12.624 -9.035 1.00 79.44 82 LEU A CA 1
ATOM 621 C C . LEU A 1 82 ? -0.262 11.645 -8.707 1.00 79.44 82 LEU A C 1
ATOM 623 O O . LEU A 1 82 ? -0.503 10.438 -8.628 1.00 79.44 82 LEU A O 1
ATOM 627 N N . TYR A 1 83 ? 0.954 12.152 -8.486 1.00 78.44 83 TYR A N 1
ATOM 628 C CA . TYR A 1 83 ? 2.095 11.319 -8.112 1.00 78.44 83 TYR A CA 1
ATOM 629 C C . TYR A 1 83 ? 1.870 10.642 -6.757 1.00 78.44 83 TYR A C 1
ATOM 631 O O . TYR A 1 83 ? 2.099 9.442 -6.622 1.00 78.44 83 TYR A O 1
ATOM 639 N N . THR A 1 84 ? 1.403 11.382 -5.752 1.00 69.12 84 THR A N 1
ATOM 640 C CA . THR A 1 84 ? 1.147 10.824 -4.416 1.00 69.12 84 THR A CA 1
ATOM 641 C C . THR A 1 84 ? -0.034 9.855 -4.424 1.00 69.12 84 THR A C 1
ATOM 643 O O . THR A 1 84 ? 0.106 8.760 -3.889 1.00 69.12 84 THR A O 1
ATOM 646 N N . HIS A 1 85 ? -1.124 10.167 -5.129 1.00 71.31 85 HIS A N 1
ATOM 647 C CA . HIS A 1 85 ? -2.280 9.280 -5.306 1.00 71.31 85 HIS A CA 1
ATOM 648 C C . HIS A 1 85 ? -1.904 7.914 -5.902 1.00 71.31 85 HIS A C 1
ATOM 650 O O . HIS A 1 85 ? -2.382 6.881 -5.441 1.00 71.31 85 HIS A O 1
ATOM 656 N N . HIS A 1 86 ? -1.028 7.884 -6.911 1.00 66.62 86 HIS A N 1
ATOM 657 C CA . HIS A 1 86 ? -0.609 6.621 -7.524 1.00 66.62 86 HIS A CA 1
ATOM 658 C C . HIS A 1 86 ? 0.490 5.903 -6.712 1.00 66.62 86 HIS A C 1
ATOM 660 O O . HIS A 1 86 ? 0.574 4.676 -6.764 1.00 66.62 86 HIS A O 1
ATOM 666 N N . ASN A 1 87 ? 1.315 6.618 -5.931 1.00 66.31 87 ASN A N 1
ATOM 667 C CA . ASN A 1 87 ? 2.435 6.029 -5.174 1.00 66.31 87 ASN A CA 1
ATOM 668 C C . ASN A 1 87 ? 2.121 5.599 -3.736 1.00 66.31 87 ASN A C 1
ATOM 670 O O . ASN A 1 87 ? 2.854 4.763 -3.206 1.00 66.31 87 ASN A O 1
ATOM 674 N N . THR A 1 88 ? 1.052 6.091 -3.102 1.00 57.81 88 THR A N 1
ATOM 675 C CA . THR A 1 88 ? 0.607 5.613 -1.769 1.00 57.81 88 THR A CA 1
ATOM 676 C C . THR A 1 88 ? 0.300 4.109 -1.740 1.00 57.81 88 THR A C 1
ATOM 678 O O . THR A 1 88 ? 0.150 3.525 -0.673 1.00 57.81 88 THR A O 1
ATOM 681 N N . SER A 1 89 ? 0.258 3.460 -2.905 1.00 51.16 89 SER A N 1
ATOM 682 C CA . SER A 1 89 ? -0.032 2.044 -3.103 1.00 51.16 89 SER A CA 1
ATOM 683 C C . SER A 1 89 ? 1.156 1.083 -2.890 1.00 51.16 89 SER A C 1
ATOM 685 O O . SER A 1 89 ? 0.998 -0.117 -3.125 1.00 51.16 89 SER A O 1
ATOM 687 N N . GLN A 1 90 ? 2.346 1.540 -2.462 1.00 48.97 90 GLN A N 1
ATOM 688 C CA . GLN A 1 90 ? 3.541 0.677 -2.434 1.00 48.97 90 GLN A CA 1
ATOM 689 C C . GLN A 1 90 ? 4.414 0.738 -1.174 1.00 48.97 90 GLN A C 1
ATOM 691 O O . GLN A 1 90 ? 4.682 1.789 -0.606 1.00 48.97 90 GLN A O 1
ATOM 696 N N . LEU A 1 91 ? 4.927 -0.443 -0.799 1.00 41.81 91 LEU A N 1
ATOM 697 C CA . LEU A 1 91 ? 5.548 -0.769 0.488 1.00 41.81 91 LEU A CA 1
ATOM 698 C C . LEU A 1 91 ? 6.780 -1.701 0.301 1.00 41.81 91 LEU A C 1
ATOM 700 O O . LEU A 1 91 ? 6.599 -2.812 -0.196 1.00 41.81 91 LEU A O 1
ATOM 704 N N . ALA A 1 92 ? 8.002 -1.297 0.707 1.00 40.41 92 ALA A N 1
ATOM 705 C CA . ALA A 1 92 ? 9.241 -2.126 0.824 1.00 40.41 92 ALA A CA 1
ATOM 706 C C . ALA A 1 92 ? 10.450 -1.259 1.288 1.00 40.41 92 ALA A C 1
ATOM 708 O O . ALA A 1 92 ? 10.523 -0.108 0.880 1.00 40.41 92 ALA A O 1
ATOM 709 N N . SER A 1 93 ? 11.511 -1.655 2.018 1.00 48.00 93 SER A N 1
ATOM 710 C CA . SER A 1 93 ? 11.965 -2.869 2.738 1.00 48.00 93 SER A CA 1
ATOM 711 C C . SER A 1 93 ? 12.735 -2.464 4.038 1.00 48.00 93 SER A C 1
ATOM 713 O O . SER A 1 93 ? 12.876 -1.272 4.305 1.00 48.00 93 SER A O 1
ATOM 715 N N . LEU A 1 94 ? 13.224 -3.426 4.847 1.00 37.94 94 LEU A N 1
ATOM 716 C CA . LEU A 1 94 ? 13.808 -3.251 6.203 1.00 37.94 94 LEU A CA 1
ATOM 717 C C . LEU A 1 94 ? 15.355 -3.120 6.267 1.00 37.94 94 LEU A C 1
ATOM 719 O O . LEU A 1 94 ? 15.879 -2.479 7.168 1.00 37.94 94 LEU A O 1
ATOM 723 N N . PHE A 1 95 ? 16.140 -3.666 5.337 1.00 32.97 95 PHE A N 1
ATOM 724 C CA . PHE A 1 95 ? 17.576 -3.867 5.613 1.00 32.97 95 PHE A CA 1
ATOM 725 C C . PHE A 1 95 ? 18.465 -2.608 5.536 1.00 32.97 95 PHE A C 1
ATOM 727 O O . PHE A 1 95 ? 19.401 -2.494 6.326 1.00 32.97 95 PHE A O 1
ATOM 734 N N . LEU A 1 96 ? 18.170 -1.623 4.675 1.00 46.19 96 LEU A N 1
ATOM 735 C CA . LEU A 1 96 ? 18.919 -0.356 4.716 1.00 46.19 96 LEU A CA 1
ATOM 736 C C . LEU A 1 96 ? 18.316 0.717 5.638 1.00 46.19 96 LEU A C 1
ATOM 738 O O . LEU A 1 96 ? 18.883 1.795 5.711 1.00 46.19 96 LEU A O 1
ATOM 742 N N . GLY A 1 97 ? 17.255 0.420 6.403 1.00 42.22 97 GLY A N 1
ATOM 743 C CA . GLY A 1 97 ? 16.661 1.375 7.351 1.00 42.22 97 GLY A CA 1
ATOM 744 C C . GLY A 1 97 ? 17.614 1.793 8.476 1.00 42.22 97 GLY A C 1
ATOM 745 O O . GLY A 1 97 ? 17.655 2.961 8.833 1.00 42.22 97 GLY A O 1
ATOM 746 N N . PHE A 1 98 ? 18.443 0.874 8.984 1.00 42.47 98 PHE A N 1
ATOM 747 C CA . PHE A 1 98 ? 19.468 1.205 9.984 1.00 42.47 98 PHE A CA 1
ATOM 748 C C . PHE A 1 98 ? 20.623 2.030 9.406 1.00 42.47 98 PHE A C 1
ATOM 750 O O . PHE A 1 98 ? 21.153 2.902 10.085 1.00 42.47 98 PHE A O 1
ATOM 757 N N . HIS A 1 99 ? 20.990 1.794 8.145 1.00 51.31 99 HIS A N 1
ATOM 758 C CA . HIS A 1 99 ? 22.078 2.515 7.487 1.00 51.31 99 HIS A CA 1
ATOM 759 C C . HIS A 1 99 ? 21.633 3.904 7.028 1.00 51.31 99 HIS A C 1
ATOM 761 O O . HIS A 1 99 ? 22.373 4.866 7.194 1.00 51.31 99 HIS A O 1
ATOM 767 N N . THR A 1 100 ? 20.414 4.037 6.500 1.00 54.38 100 THR A N 1
ATOM 768 C CA . THR A 1 100 ? 19.871 5.342 6.117 1.00 54.38 100 THR A CA 1
ATOM 769 C C . THR A 1 100 ? 19.527 6.178 7.334 1.00 54.38 100 THR A C 1
ATOM 771 O O . THR A 1 100 ? 19.986 7.312 7.397 1.00 54.38 100 THR A O 1
ATOM 774 N N . LEU A 1 101 ? 18.832 5.629 8.338 1.00 53.28 101 LEU A N 1
ATOM 775 C CA . LEU A 1 101 ? 18.603 6.335 9.603 1.00 53.28 101 LEU A CA 1
ATOM 776 C C . LEU A 1 101 ? 19.929 6.716 10.274 1.00 53.28 101 LEU A C 1
ATOM 778 O O . LEU A 1 101 ? 20.068 7.845 10.726 1.00 53.28 101 LEU A O 1
ATOM 782 N N . GLY A 1 102 ? 20.916 5.814 10.289 1.00 61.53 102 GLY A N 1
ATOM 783 C CA . GLY A 1 102 ? 22.248 6.093 10.828 1.00 61.53 102 GLY A CA 1
ATOM 784 C C . GLY A 1 102 ? 22.964 7.237 10.105 1.00 61.53 102 GLY A C 1
ATOM 785 O O . GLY A 1 102 ? 23.516 8.113 10.763 1.00 61.53 102 GLY A O 1
ATOM 786 N N . LEU A 1 103 ? 22.905 7.281 8.770 1.00 63.16 103 LEU A N 1
ATOM 787 C CA . LEU A 1 103 ? 23.456 8.388 7.978 1.00 63.16 103 LEU A CA 1
ATOM 788 C C . LEU A 1 103 ? 22.707 9.707 8.219 1.00 63.16 103 LEU A C 1
ATOM 790 O O . LEU A 1 103 ? 23.349 10.748 8.323 1.00 63.16 103 LEU A O 1
ATOM 794 N N . TYR A 1 104 ? 21.375 9.675 8.342 1.00 62.19 104 TYR A N 1
ATOM 795 C CA . TYR A 1 104 ? 20.578 10.864 8.664 1.00 62.19 104 TYR A CA 1
ATOM 796 C C . TYR A 1 104 ? 20.918 11.412 10.054 1.00 62.19 104 TYR A C 1
ATOM 798 O O . TYR A 1 104 ? 21.250 12.586 10.173 1.00 62.19 104 TYR A O 1
ATOM 806 N N . VAL A 1 105 ? 20.943 10.554 11.078 1.00 65.75 105 VAL A N 1
ATOM 807 C CA . VAL A 1 105 ? 21.304 10.947 12.448 1.00 65.75 105 VAL A CA 1
ATOM 808 C C . VAL A 1 105 ? 22.742 11.465 12.514 1.00 65.75 105 VAL A C 1
ATOM 810 O O . VAL A 1 105 ? 22.988 12.492 13.137 1.00 65.75 105 VAL A O 1
ATOM 813 N N . HIS A 1 106 ? 23.694 10.811 11.840 1.00 68.44 106 HIS A N 1
ATOM 814 C CA . HIS A 1 106 ? 25.075 11.302 11.742 1.00 68.44 106 HIS A CA 1
ATOM 815 C C . HIS A 1 106 ? 25.127 12.706 11.129 1.00 68.44 106 HIS A C 1
ATOM 817 O O . HIS A 1 106 ? 25.751 13.602 11.693 1.00 68.44 106 HIS A O 1
ATOM 823 N N . ASN A 1 107 ? 24.438 12.919 10.006 1.00 67.88 107 ASN A N 1
ATOM 824 C CA . ASN A 1 107 ? 24.442 14.201 9.304 1.00 67.88 107 ASN A CA 1
ATOM 825 C C . ASN A 1 107 ? 23.780 15.327 10.114 1.00 67.88 107 ASN A C 1
ATOM 827 O O . ASN A 1 107 ? 24.293 16.448 10.094 1.00 67.88 107 ASN A O 1
ATOM 831 N N . ASP A 1 108 ? 22.706 15.034 10.852 1.00 66.88 108 ASP A N 1
ATOM 832 C CA . ASP A 1 108 ? 22.034 15.996 11.737 1.00 66.88 108 ASP A CA 1
ATOM 833 C C . ASP A 1 108 ? 22.913 16.372 12.936 1.00 66.88 108 ASP A C 1
ATOM 835 O O . ASP A 1 108 ? 23.010 17.543 13.304 1.00 66.88 108 ASP A O 1
ATOM 839 N N . VAL A 1 109 ? 23.623 15.399 13.513 1.00 61.56 109 VAL A N 1
ATOM 840 C CA . VAL A 1 109 ? 24.559 15.636 14.619 1.00 61.56 109 VAL A CA 1
ATOM 841 C C . VAL A 1 109 ? 25.755 16.479 14.159 1.00 61.56 109 VAL A C 1
ATOM 843 O O . VAL A 1 109 ? 26.136 17.425 14.847 1.00 61.56 109 VAL A O 1
ATOM 846 N N . MET A 1 110 ? 26.320 16.207 12.976 1.00 68.50 110 MET A N 1
ATOM 847 C CA . MET A 1 110 ? 27.418 17.015 12.421 1.00 68.50 110 MET A CA 1
ATOM 848 C C . MET A 1 110 ? 26.988 18.457 12.101 1.00 68.50 110 MET A C 1
ATOM 850 O O . MET A 1 110 ? 27.781 19.382 12.289 1.00 68.50 110 MET A O 1
ATOM 854 N N . LEU A 1 111 ? 25.734 18.664 11.676 1.00 68.69 111 LEU A N 1
ATOM 855 C CA . LEU A 1 111 ? 25.151 20.003 11.515 1.00 68.69 111 LEU A CA 1
ATOM 856 C C . LEU A 1 111 ? 24.975 20.716 12.853 1.00 68.69 111 LEU A C 1
ATOM 858 O O . LEU A 1 111 ? 25.346 21.881 12.972 1.00 68.69 111 LEU A O 1
ATOM 862 N N . ALA A 1 112 ? 24.437 20.024 13.858 1.00 62.62 112 ALA A N 1
ATOM 863 C CA . ALA A 1 112 ? 24.210 20.587 15.187 1.00 62.62 112 ALA A CA 1
ATOM 864 C C . ALA A 1 112 ? 25.518 21.019 15.873 1.00 62.62 112 ALA A C 1
ATOM 866 O O . ALA A 1 112 ? 25.534 22.007 16.603 1.00 62.62 112 ALA A O 1
ATOM 867 N N . PHE A 1 113 ? 26.624 20.323 15.597 1.00 72.75 113 PHE A N 1
ATOM 868 C CA . PHE A 1 113 ? 27.958 20.692 16.078 1.00 72.75 113 PHE A CA 1
ATOM 869 C C . PHE A 1 113 ? 28.660 21.780 15.248 1.00 72.75 113 PHE A C 1
ATOM 871 O O . PHE A 1 113 ? 29.796 22.136 15.557 1.00 72.75 113 PHE A O 1
ATOM 878 N N . GLY A 1 114 ? 28.010 22.328 14.215 1.00 76.69 114 GLY A N 1
ATOM 879 C CA . GLY A 1 114 ? 28.576 23.391 13.383 1.00 76.69 114 GLY A CA 1
ATOM 880 C C . GLY A 1 114 ? 29.705 22.933 12.453 1.00 76.69 114 GLY A C 1
ATOM 881 O O . GLY A 1 114 ? 30.438 23.776 11.946 1.00 76.69 114 GLY A O 1
ATOM 882 N N . THR A 1 115 ? 29.838 21.622 12.215 1.00 80.81 115 THR A N 1
ATOM 883 C CA . THR A 1 115 ? 30.842 21.020 11.316 1.00 80.81 115 THR A CA 1
ATOM 884 C C . THR A 1 115 ? 30.166 20.336 10.119 1.00 80.81 115 THR A C 1
ATOM 886 O O . THR A 1 115 ? 30.168 19.100 10.029 1.00 80.81 115 THR A O 1
ATOM 889 N N . PRO A 1 116 ? 29.526 21.094 9.206 1.00 74.75 116 PRO A N 1
ATOM 890 C CA . PRO A 1 116 ? 28.798 20.532 8.066 1.00 74.75 116 PRO A CA 1
ATOM 891 C C . PRO A 1 116 ? 29.699 19.761 7.088 1.00 74.75 116 PRO A C 1
ATOM 893 O O . PRO A 1 116 ? 29.224 18.891 6.364 1.00 74.75 116 PRO A O 1
ATOM 896 N N . GLU A 1 117 ? 31.005 20.018 7.078 1.00 79.38 117 GLU A N 1
ATOM 897 C CA . GLU A 1 117 ? 31.985 19.332 6.232 1.00 79.38 117 GLU A CA 1
ATOM 898 C C . GLU A 1 117 ? 32.202 17.856 6.602 1.00 79.38 117 GLU A C 1
ATOM 900 O O . GLU A 1 117 ? 32.703 17.084 5.787 1.00 79.38 117 GLU A O 1
ATOM 905 N N . LYS A 1 118 ? 31.807 17.442 7.814 1.00 79.06 118 LYS A N 1
ATOM 906 C CA . LYS A 1 118 ? 31.918 16.049 8.292 1.00 79.06 118 LYS A CA 1
ATOM 907 C C . LYS A 1 118 ? 30.695 15.191 7.963 1.00 79.06 118 LYS A C 1
ATOM 909 O O . LYS A 1 118 ? 30.601 14.038 8.400 1.00 79.06 118 LYS A O 1
ATOM 914 N N . GLN A 1 119 ? 29.740 15.744 7.221 1.00 73.00 119 GLN A N 1
ATOM 915 C CA . GLN A 1 119 ? 28.599 14.993 6.722 1.00 73.00 119 GLN A CA 1
ATOM 916 C C . GLN A 1 119 ? 29.041 13.909 5.741 1.00 73.00 119 GLN A C 1
ATOM 918 O O . GLN A 1 119 ? 29.911 14.112 4.894 1.00 73.00 119 GLN A O 1
ATOM 923 N N . ILE A 1 120 ? 28.394 12.751 5.824 1.00 76.94 120 ILE A N 1
ATOM 924 C CA . ILE A 1 120 ? 28.600 11.670 4.866 1.00 76.94 120 ILE A CA 1
ATOM 925 C C . ILE A 1 120 ? 27.612 11.897 3.724 1.00 76.94 120 ILE A C 1
ATOM 927 O O . ILE A 1 120 ? 26.435 11.532 3.802 1.00 76.94 120 ILE A O 1
ATOM 931 N N . LEU A 1 121 ? 28.101 12.538 2.662 1.00 75.88 121 LEU A N 1
ATOM 932 C CA . LEU A 1 121 ? 27.374 12.730 1.411 1.00 75.88 121 LEU A CA 1
ATOM 933 C C . LEU A 1 121 ? 27.829 11.667 0.411 1.00 75.88 121 LEU A C 1
ATOM 935 O O . LEU A 1 121 ? 28.940 11.715 -0.105 1.00 75.88 121 LEU A O 1
ATOM 939 N N . ILE A 1 122 ? 26.962 10.697 0.137 1.00 74.50 122 ILE A N 1
ATOM 940 C CA . ILE A 1 122 ? 27.209 9.690 -0.899 1.00 74.50 122 ILE A CA 1
ATOM 941 C C . ILE A 1 122 ? 26.636 10.229 -2.211 1.00 74.50 122 ILE A C 1
ATOM 943 O O . ILE A 1 122 ? 25.510 10.723 -2.223 1.00 74.50 122 ILE A O 1
ATOM 947 N N . GLU A 1 123 ? 27.390 10.156 -3.307 1.00 70.88 123 GLU A N 1
ATOM 948 C CA . GLU A 1 123 ? 26.923 10.554 -4.640 1.00 70.88 123 GLU A CA 1
ATOM 949 C C . GLU A 1 123 ? 26.371 9.358 -5.433 1.00 70.88 123 GLU A C 1
ATOM 951 O O . GLU A 1 123 ? 27.039 8.321 -5.508 1.00 70.88 123 GLU A O 1
ATOM 956 N N . PRO A 1 124 ? 25.194 9.483 -6.088 1.00 73.19 124 PRO A N 1
ATOM 957 C CA . PRO A 1 124 ? 24.551 8.394 -6.826 1.00 73.19 124 PRO A CA 1
ATOM 958 C C . PRO A 1 124 ? 25.172 8.160 -8.199 1.00 73.19 124 PRO A C 1
ATOM 960 O O . PRO A 1 124 ? 24.484 8.235 -9.216 1.00 73.19 124 PRO A O 1
ATOM 963 N N . ILE A 1 125 ? 26.459 7.801 -8.225 1.00 78.25 125 ILE A N 1
ATOM 964 C CA . ILE A 1 125 ? 27.258 7.585 -9.443 1.00 78.25 125 ILE A CA 1
ATOM 965 C C . ILE A 1 125 ? 26.564 6.603 -10.397 1.00 78.25 125 ILE A C 1
ATOM 967 O O . ILE A 1 125 ? 26.504 6.850 -11.597 1.00 78.25 125 ILE A O 1
ATOM 971 N N . PHE A 1 126 ? 25.958 5.525 -9.885 1.00 78.75 126 PHE A N 1
ATOM 972 C CA . PHE A 1 126 ? 25.244 4.559 -10.729 1.00 78.75 126 PHE A CA 1
ATOM 973 C C . PHE A 1 126 ? 23.989 5.154 -11.389 1.00 78.75 126 PHE A C 1
ATOM 975 O O . PHE A 1 126 ? 23.750 4.942 -12.575 1.00 78.75 126 PHE A O 1
ATOM 982 N N . ALA A 1 127 ? 23.200 5.949 -10.659 1.00 69.69 127 ALA A N 1
ATOM 983 C CA . ALA A 1 127 ? 22.026 6.609 -11.232 1.00 69.69 127 ALA A CA 1
ATOM 984 C C . ALA A 1 127 ? 22.424 7.730 -12.207 1.00 69.69 127 ALA A C 1
ATOM 986 O O . ALA A 1 127 ? 21.785 7.898 -13.246 1.00 69.69 127 ALA A O 1
ATOM 987 N N . GLN A 1 128 ? 23.495 8.470 -11.905 1.00 78.12 128 GLN A N 1
ATOM 988 C CA . GLN A 1 128 ? 24.066 9.488 -12.792 1.00 78.12 128 GLN A CA 1
ATOM 989 C C . GLN A 1 128 ? 24.595 8.862 -14.089 1.00 78.12 128 GLN A C 1
ATOM 991 O O . GLN A 1 128 ? 24.313 9.369 -15.172 1.00 78.12 128 GLN A O 1
ATOM 996 N N . TRP A 1 129 ? 25.264 7.711 -13.995 1.00 82.44 129 TRP A N 1
ATOM 997 C CA . TRP A 1 129 ? 25.714 6.934 -15.148 1.00 82.44 129 TRP A CA 1
ATOM 998 C C . TRP A 1 129 ? 24.541 6.494 -16.032 1.00 82.44 129 TRP A C 1
ATOM 1000 O O . TRP A 1 129 ? 24.586 6.692 -17.246 1.00 82.44 129 TRP A O 1
ATOM 1010 N N . ILE A 1 130 ? 23.449 5.994 -15.436 1.00 80.31 130 ILE A N 1
ATOM 1011 C CA . ILE A 1 130 ? 22.218 5.669 -16.175 1.00 80.31 130 ILE A CA 1
ATOM 1012 C C . ILE A 1 130 ? 21.647 6.922 -16.854 1.00 80.31 130 ILE A C 1
ATOM 1014 O O . ILE A 1 130 ? 21.269 6.858 -18.023 1.00 80.31 130 ILE A O 1
ATOM 1018 N N . GLN A 1 131 ? 21.582 8.072 -16.175 1.00 76.38 131 GLN A N 1
ATOM 1019 C CA . GLN A 1 131 ? 21.090 9.309 -16.798 1.00 76.38 131 GLN A CA 1
ATOM 1020 C C . GLN A 1 131 ? 21.974 9.758 -17.974 1.00 76.38 131 GLN A C 1
ATOM 1022 O O . GLN A 1 131 ? 21.453 10.204 -18.999 1.00 76.38 131 GLN A O 1
ATOM 1027 N N . SER A 1 132 ? 23.293 9.607 -17.871 1.00 77.50 132 SER A N 1
ATOM 1028 C CA . SER A 1 132 ? 24.203 9.911 -18.977 1.00 77.50 132 SER A CA 1
ATOM 1029 C C . SER A 1 132 ? 24.108 8.912 -20.126 1.00 77.50 132 SER A C 1
ATOM 1031 O O . SER A 1 132 ? 24.114 9.330 -21.280 1.00 77.50 132 SER A O 1
ATOM 1033 N N . ALA A 1 133 ? 23.895 7.625 -19.854 1.00 80.06 133 ALA A N 1
ATOM 1034 C CA . ALA A 1 133 ? 23.592 6.642 -20.894 1.00 80.06 133 ALA A CA 1
ATOM 1035 C C . ALA A 1 133 ? 22.338 7.016 -21.714 1.00 80.06 133 ALA A C 1
ATOM 1037 O O . ALA A 1 133 ? 22.302 6.758 -22.917 1.00 80.06 133 ALA A O 1
ATOM 1038 N N . HIS A 1 134 ? 21.360 7.687 -21.089 1.00 76.12 134 HIS A N 1
ATOM 1039 C CA . HIS A 1 134 ? 20.142 8.204 -21.729 1.00 76.12 134 HIS A CA 1
ATOM 1040 C C . HIS A 1 134 ? 20.300 9.585 -22.402 1.00 76.12 134 HIS A C 1
ATOM 1042 O O . HIS A 1 134 ? 19.323 10.121 -22.919 1.00 76.12 134 HIS A O 1
ATOM 1048 N N . GLY A 1 135 ? 21.508 10.164 -22.436 1.00 69.88 135 GLY A N 1
ATOM 1049 C CA . GLY A 1 135 ? 21.789 11.402 -23.181 1.00 69.88 135 GLY A CA 1
ATOM 1050 C C . GLY A 1 135 ? 22.012 12.654 -22.334 1.00 69.88 135 GLY A C 1
ATOM 1051 O O . GLY A 1 135 ? 22.198 13.737 -22.890 1.00 69.88 135 GLY A O 1
ATOM 1052 N N . LYS A 1 136 ? 22.031 12.545 -20.999 1.00 71.69 136 LYS A N 1
ATOM 1053 C CA . LYS A 1 136 ? 22.283 13.693 -20.118 1.00 71.69 136 LYS A CA 1
ATOM 1054 C C . LYS A 1 136 ? 23.779 14.001 -20.003 1.00 71.69 136 LYS A C 1
ATOM 1056 O O . LYS A 1 136 ? 24.541 13.250 -19.394 1.00 71.69 136 LYS A O 1
ATOM 1061 N N . THR A 1 137 ? 24.185 15.148 -20.540 1.00 72.06 137 THR A N 1
ATOM 1062 C CA . THR A 1 137 ? 25.597 15.559 -20.649 1.00 72.06 137 THR A CA 1
ATOM 1063 C C . THR A 1 137 ? 26.137 16.298 -19.421 1.00 72.06 137 THR A C 1
ATOM 1065 O O . THR A 1 137 ? 27.347 16.468 -19.295 1.00 72.06 137 THR A O 1
ATOM 1068 N N . SER A 1 138 ? 25.272 16.718 -18.491 1.00 74.25 138 SER A N 1
ATOM 1069 C CA . SER A 1 138 ? 25.644 17.558 -17.338 1.00 74.25 138 SER A CA 1
ATOM 1070 C C . SER A 1 138 ? 26.590 16.894 -16.330 1.00 74.25 138 SER A C 1
ATOM 1072 O O . SER A 1 138 ? 27.183 17.598 -15.524 1.00 74.25 138 SER A O 1
ATOM 1074 N N . TYR A 1 139 ? 26.729 15.567 -16.366 1.00 72.19 139 TYR A N 1
ATOM 1075 C CA . TYR A 1 139 ? 27.600 14.803 -15.464 1.00 72.19 139 TYR A CA 1
ATOM 1076 C C . TYR A 1 139 ? 28.993 14.515 -16.036 1.00 72.19 139 TYR A C 1
ATOM 1078 O O . TYR A 1 139 ? 29.821 13.933 -15.348 1.00 72.19 139 TYR A O 1
ATOM 1086 N N . GLY A 1 140 ? 29.261 14.880 -17.296 1.00 74.94 140 GLY A N 1
ATOM 1087 C CA . GLY A 1 140 ? 30.575 14.681 -17.919 1.00 74.94 140 GLY A CA 1
ATOM 1088 C C . GLY A 1 140 ? 30.892 13.248 -18.375 1.00 74.94 140 GLY A C 1
ATOM 1089 O O . GLY A 1 140 ? 31.991 13.014 -18.870 1.00 74.94 140 GLY A O 1
ATOM 1090 N N . PHE A 1 141 ? 29.956 12.296 -18.273 1.00 78.19 141 PHE A N 1
ATOM 1091 C CA . PHE A 1 141 ? 30.131 10.947 -18.824 1.00 78.19 141 PHE A CA 1
ATOM 1092 C C . PHE A 1 141 ? 29.898 10.924 -20.348 1.00 78.19 141 PHE A C 1
ATOM 1094 O O . PHE A 1 141 ? 28.816 11.275 -20.831 1.00 78.19 141 PHE A O 1
ATOM 1101 N N . ASP A 1 142 ? 30.897 10.465 -21.108 1.00 76.44 142 ASP A N 1
ATOM 1102 C CA . ASP A 1 142 ? 30.839 10.286 -22.568 1.00 76.44 142 ASP A CA 1
ATOM 1103 C C . ASP A 1 142 ? 30.503 8.821 -22.907 1.00 76.44 142 ASP A C 1
ATOM 1105 O O . ASP A 1 142 ? 31.381 7.995 -23.151 1.00 76.44 142 ASP A O 1
ATOM 1109 N N . ILE A 1 143 ? 29.217 8.466 -22.819 1.00 78.19 143 ILE A N 1
ATOM 1110 C CA . ILE A 1 143 ? 28.737 7.094 -23.024 1.00 78.19 143 ILE A CA 1
ATOM 1111 C C . ILE A 1 143 ? 27.393 7.073 -23.758 1.00 78.19 143 ILE A C 1
ATOM 1113 O O . ILE A 1 143 ? 26.514 7.892 -23.488 1.00 78.19 143 ILE A O 1
ATOM 1117 N N . LEU A 1 144 ? 27.230 6.119 -24.683 1.00 81.25 144 LEU A N 1
ATOM 1118 C CA . LEU A 1 144 ? 26.001 5.878 -25.452 1.00 81.25 144 LEU A CA 1
ATOM 1119 C C . LEU A 1 144 ? 25.394 7.180 -26.016 1.00 81.25 144 LEU A C 1
ATOM 1121 O O . LEU A 1 144 ? 26.026 7.840 -26.843 1.00 81.25 144 LEU A O 1
ATOM 1125 N N . LEU A 1 145 ? 24.190 7.568 -25.580 1.00 74.31 145 LEU A N 1
ATOM 1126 C CA . LEU A 1 145 ? 23.457 8.721 -26.113 1.00 74.31 145 LEU A CA 1
ATOM 1127 C C . LEU A 1 145 ? 24.033 10.080 -25.675 1.00 74.31 145 LEU A C 1
ATOM 1129 O O . LEU A 1 145 ? 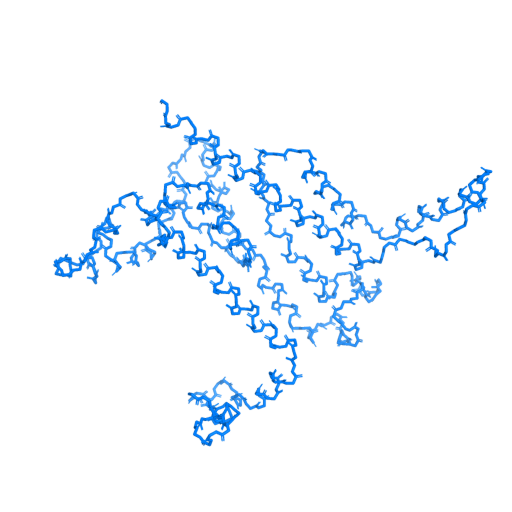23.744 11.088 -26.315 1.00 74.31 145 LEU A O 1
ATOM 1133 N N . SER A 1 146 ? 24.862 10.133 -24.623 1.00 71.50 146 SER A N 1
ATOM 1134 C CA . SER A 1 146 ? 25.591 11.356 -24.228 1.00 71.50 146 SER A CA 1
ATOM 1135 C C . SER A 1 146 ? 26.798 11.625 -25.142 1.00 71.50 146 SER A C 1
ATOM 1137 O O . SER A 1 146 ? 27.353 12.731 -25.143 1.00 71.50 146 SER A O 1
ATOM 1139 N N . SER A 1 147 ? 27.172 10.641 -25.973 1.00 73.12 147 SER A N 1
ATOM 1140 C CA . SER A 1 147 ? 28.347 10.744 -26.829 1.00 73.12 147 SER A CA 1
ATOM 1141 C C . SER A 1 147 ? 28.232 11.792 -27.924 1.00 73.12 147 SER A C 1
ATOM 1143 O O . SER A 1 147 ? 27.167 12.028 -28.501 1.00 73.12 147 SER A O 1
ATOM 1145 N N . ARG A 1 148 ? 29.371 12.414 -28.253 1.00 67.19 148 ARG A N 1
ATOM 1146 C CA . ARG A 1 148 ? 29.473 13.472 -29.279 1.00 67.19 148 ARG A CA 1
ATOM 1147 C C . ARG A 1 148 ? 28.804 13.104 -30.604 1.00 67.19 148 ARG A C 1
ATOM 1149 O O . ARG A 1 148 ? 28.192 13.978 -31.213 1.00 67.19 148 ARG A O 1
ATOM 1156 N N . VAL A 1 149 ? 28.895 11.834 -30.998 1.00 67.06 149 VAL A N 1
ATOM 1157 C CA . VAL A 1 149 ? 28.381 11.301 -32.266 1.00 67.06 149 VAL A CA 1
ATOM 1158 C C . VAL A 1 149 ? 26.861 11.102 -32.224 1.00 67.06 149 VAL A C 1
ATOM 1160 O O . VAL A 1 149 ? 26.167 11.504 -33.154 1.00 67.06 149 VAL A O 1
ATOM 1163 N N . ALA A 1 150 ? 26.316 10.560 -31.129 1.00 60.50 150 ALA A N 1
ATOM 1164 C CA . ALA A 1 150 ? 24.876 10.315 -30.997 1.00 60.50 150 ALA A CA 1
ATOM 1165 C C . ALA A 1 150 ? 24.051 11.617 -30.910 1.00 60.50 150 ALA A C 1
ATOM 1167 O O . ALA A 1 150 ? 22.930 11.679 -31.426 1.00 60.50 150 ALA A O 1
ATOM 1168 N N . ARG A 1 151 ? 24.631 12.682 -30.333 1.00 58.72 151 ARG A N 1
ATOM 1169 C CA . ARG A 1 151 ? 23.978 13.988 -30.108 1.00 58.72 151 ARG A CA 1
ATOM 1170 C C . ARG A 1 151 ? 23.500 14.711 -31.372 1.00 58.72 151 ARG A C 1
ATOM 1172 O O . ARG A 1 151 ? 22.617 15.549 -31.262 1.00 58.72 151 ARG A O 1
ATOM 1179 N N . HIS A 1 152 ? 24.055 14.408 -32.547 1.00 53.31 152 HIS A N 1
ATOM 1180 C CA . HIS A 1 152 ? 23.653 15.053 -33.808 1.00 53.31 152 HIS A CA 1
ATOM 1181 C C . HIS A 1 152 ? 22.418 14.420 -34.469 1.00 53.31 152 HIS A C 1
ATOM 1183 O O . HIS A 1 152 ? 21.829 15.024 -35.358 1.00 53.31 152 HIS A O 1
ATOM 1189 N N . SER A 1 153 ? 22.019 13.214 -34.051 1.00 55.59 153 SER A N 1
ATOM 1190 C CA . SER A 1 153 ? 20.976 12.426 -34.731 1.00 55.59 153 SER A CA 1
ATOM 1191 C C . SER A 1 153 ? 19.628 12.392 -34.006 1.00 55.59 153 SER A C 1
ATOM 1193 O O . SER A 1 153 ? 18.616 12.035 -34.605 1.00 55.59 153 SER A O 1
ATOM 1195 N N . MET A 1 154 ? 19.587 12.762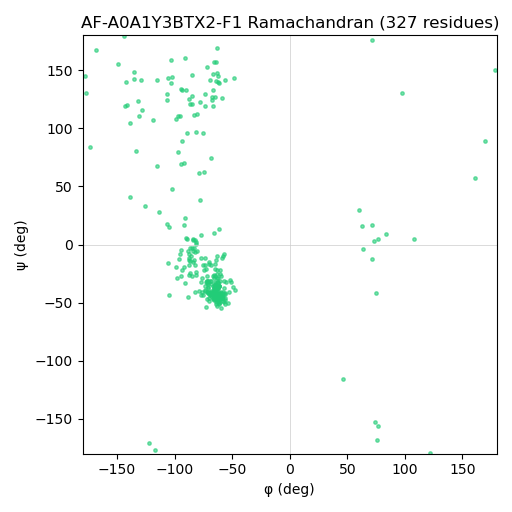 -32.723 1.00 52.56 154 MET A N 1
ATOM 1196 C CA . MET A 1 154 ? 18.415 12.572 -31.868 1.00 52.56 154 MET A CA 1
ATOM 1197 C C . MET A 1 154 ? 18.035 13.876 -31.158 1.00 52.56 154 MET A C 1
ATOM 1199 O O . MET A 1 154 ? 18.898 14.635 -30.722 1.00 52.56 154 MET A O 1
ATOM 1203 N N . ARG A 1 155 ? 16.728 14.131 -31.022 1.00 49.97 155 ARG A N 1
ATOM 1204 C CA . ARG A 1 155 ? 16.134 15.274 -30.305 1.00 49.97 155 ARG A CA 1
ATOM 1205 C C . ARG A 1 155 ? 16.388 15.138 -28.788 1.00 49.97 155 ARG A C 1
ATOM 1207 O O . ARG A 1 155 ? 15.491 14.778 -28.034 1.00 49.97 155 ARG A O 1
ATOM 1214 N N . VAL A 1 156 ? 17.623 15.385 -28.339 1.00 52.50 156 VAL A N 1
ATOM 1215 C CA . VAL A 1 156 ? 18.059 15.315 -26.921 1.00 52.50 156 VAL A CA 1
ATOM 1216 C C . VAL A 1 156 ? 17.743 16.613 -26.145 1.00 52.50 156 VAL A C 1
ATOM 1218 O O . VAL A 1 156 ? 17.924 16.678 -24.931 1.00 52.50 156 VAL A O 1
ATOM 1221 N N . GLU A 1 157 ? 17.193 17.642 -26.802 1.00 52.88 157 GLU A N 1
ATOM 1222 C CA . GLU A 1 157 ? 16.901 18.957 -26.195 1.00 52.88 157 GLU A CA 1
ATOM 1223 C C . GLU A 1 157 ? 16.018 18.892 -24.935 1.00 52.88 157 GLU A C 1
ATOM 1225 O O . GLU A 1 157 ? 16.222 19.669 -24.002 1.00 52.88 157 GLU A O 1
ATOM 1230 N N . ALA A 1 158 ? 15.090 17.931 -24.849 1.00 51.69 158 ALA A N 1
ATOM 1231 C CA . ALA A 1 158 ? 14.195 17.795 -23.697 1.00 51.69 158 ALA A CA 1
ATOM 1232 C C . ALA A 1 158 ? 14.913 17.345 -22.405 1.00 51.69 158 ALA A C 1
ATOM 1234 O O . ALA A 1 158 ? 14.527 17.764 -21.316 1.00 51.69 158 ALA A O 1
ATOM 1235 N N . TYR A 1 159 ? 15.980 16.541 -22.506 1.00 47.84 159 TYR A N 1
ATOM 1236 C CA . TYR A 1 159 ? 16.699 15.982 -21.345 1.00 47.84 159 TYR A CA 1
ATOM 1237 C C . TYR A 1 159 ? 17.803 16.902 -20.798 1.00 47.84 159 TYR A C 1
ATOM 1239 O O . TYR A 1 159 ? 18.261 16.717 -19.669 1.00 47.84 159 TYR A O 1
ATOM 1247 N N . GLY A 1 160 ? 18.238 17.891 -21.588 1.00 43.66 160 GLY A N 1
ATOM 1248 C CA . GLY A 1 160 ? 19.213 18.910 -21.178 1.00 43.66 160 GLY A CA 1
ATOM 1249 C C . GLY A 1 160 ? 18.589 20.139 -20.508 1.00 43.66 160 GLY A C 1
ATOM 1250 O O . GLY A 1 160 ? 19.295 20.944 -19.900 1.00 43.66 160 GLY A O 1
ATOM 1251 N N . CYS A 1 161 ? 17.268 20.301 -20.604 1.00 44.16 161 CYS A N 1
ATOM 1252 C CA . CYS A 1 161 ? 16.571 21.482 -20.120 1.00 44.16 161 CYS A CA 1
ATOM 1253 C C . CYS A 1 161 ? 16.243 21.356 -18.618 1.00 44.16 161 CYS A C 1
ATOM 1255 O O . CYS A 1 161 ? 15.512 20.458 -18.203 1.00 44.16 161 CYS A O 1
ATOM 1257 N N . ARG A 1 162 ? 16.740 22.288 -17.786 1.00 46.84 162 ARG A N 1
ATOM 1258 C CA . ARG A 1 162 ? 16.501 22.322 -16.321 1.00 46.84 162 ARG A CA 1
ATOM 1259 C C . ARG A 1 162 ? 15.027 22.518 -15.922 1.00 46.84 162 ARG A C 1
ATOM 1261 O O . ARG A 1 162 ? 14.705 22.401 -14.744 1.00 46.84 162 ARG A O 1
ATOM 1268 N N . CYS A 1 163 ? 14.157 22.839 -16.881 1.00 40.91 163 CYS A N 1
ATOM 1269 C CA . CYS A 1 163 ? 12.737 23.123 -16.671 1.00 40.91 163 CYS A CA 1
ATOM 1270 C C . CYS A 1 163 ? 11.848 21.870 -16.606 1.00 40.91 163 CYS A C 1
ATOM 1272 O O . CYS A 1 163 ? 10.704 21.982 -16.178 1.00 40.91 163 CYS A O 1
ATOM 1274 N N . TRP A 1 164 ? 12.347 20.692 -17.000 1.00 43.91 164 TRP A N 1
ATOM 1275 C CA . TRP A 1 164 ? 11.572 19.446 -16.981 1.00 43.91 164 TRP A CA 1
ATOM 1276 C C . TRP A 1 164 ? 11.960 18.551 -15.798 1.00 43.91 164 TRP A C 1
ATOM 1278 O O . TRP A 1 164 ? 13.041 18.652 -15.222 1.00 43.91 164 TRP A O 1
ATOM 1288 N N . SER A 1 165 ? 11.048 17.650 -15.441 1.00 49.72 165 SER A N 1
ATOM 1289 C CA . SER A 1 165 ? 11.071 16.768 -14.264 1.00 49.72 165 SER A CA 1
ATOM 1290 C C . SER A 1 165 ? 12.307 15.842 -14.129 1.00 49.72 165 SER A C 1
ATOM 1292 O O . SER A 1 165 ? 12.554 15.252 -13.077 1.00 49.72 165 SER A O 1
ATOM 1294 N N . TRP A 1 166 ? 13.167 15.774 -15.153 1.00 46.50 166 TRP A N 1
ATOM 1295 C CA . TRP A 1 166 ? 14.457 15.070 -15.153 1.00 46.50 166 TRP A CA 1
ATOM 1296 C C . TRP A 1 166 ? 15.547 15.812 -14.355 1.00 46.50 166 TRP A C 1
ATOM 1298 O O . TRP A 1 166 ? 16.590 16.223 -14.882 1.00 46.50 166 TRP A O 1
ATOM 1308 N N . ARG A 1 167 ? 15.326 15.973 -13.046 1.00 60.03 167 ARG A N 1
ATOM 1309 C CA . ARG A 1 167 ? 16.255 16.663 -12.138 1.00 60.03 167 ARG A CA 1
ATOM 1310 C C . ARG A 1 167 ? 17.587 15.927 -11.980 1.00 60.03 167 ARG A C 1
ATOM 1312 O O . ARG A 1 167 ? 17.718 14.734 -12.261 1.00 60.03 167 ARG A O 1
ATOM 1319 N N . LEU A 1 168 ? 18.617 16.682 -11.596 1.00 53.34 168 LEU A N 1
ATOM 1320 C CA . LEU A 1 168 ? 19.921 16.118 -11.264 1.00 53.34 168 LEU A CA 1
ATOM 1321 C C . LEU A 1 168 ? 19.802 15.290 -9.977 1.00 53.34 168 LEU A C 1
ATOM 1323 O O . LEU A 1 168 ? 19.318 15.799 -8.970 1.00 53.34 168 LEU A O 1
ATOM 1327 N N . PHE A 1 169 ? 20.251 14.036 -10.005 1.00 54.31 169 PHE A N 1
ATOM 1328 C CA . PHE A 1 169 ? 20.397 13.238 -8.791 1.00 54.31 169 PHE A CA 1
ATOM 1329 C C . PHE A 1 169 ? 21.601 13.717 -7.974 1.00 54.31 169 PHE A C 1
ATOM 1331 O O . PHE A 1 169 ? 22.737 13.668 -8.452 1.00 54.31 169 PHE A O 1
ATOM 1338 N N . GLY A 1 170 ? 21.329 14.156 -6.745 1.00 51.75 170 GLY A N 1
ATOM 1339 C CA . GLY A 1 170 ? 22.326 14.476 -5.723 1.00 51.75 170 GLY A CA 1
ATOM 1340 C C . GLY A 1 170 ? 22.192 13.572 -4.495 1.00 51.75 170 GLY A C 1
ATOM 1341 O O . GLY A 1 170 ? 21.346 12.675 -4.455 1.00 51.75 170 GLY A O 1
ATOM 1342 N N . SER A 1 171 ? 23.005 13.829 -3.473 1.00 41.28 171 SER A N 1
ATOM 1343 C CA . SER A 1 171 ? 23.123 13.009 -2.256 1.00 41.28 171 SER A CA 1
ATOM 1344 C C . SER A 1 171 ? 21.809 12.880 -1.468 1.00 41.28 171 SER A C 1
ATOM 1346 O O . SER A 1 171 ? 21.557 11.864 -0.827 1.00 41.28 171 SER A O 1
ATOM 1348 N N . SER A 1 172 ? 20.909 13.863 -1.571 1.00 41.81 172 SER A N 1
ATOM 1349 C CA . SER A 1 172 ? 19.585 13.836 -0.928 1.00 41.81 172 SER A CA 1
ATOM 1350 C C . SER A 1 172 ? 18.579 12.880 -1.594 1.00 41.81 172 SER A C 1
ATOM 1352 O O . SER A 1 172 ? 17.523 12.617 -1.023 1.00 41.81 172 SER A O 1
ATOM 1354 N N . CYS A 1 173 ? 18.868 12.346 -2.788 1.00 41.03 173 CYS A N 1
ATOM 1355 C CA . CYS A 1 173 ? 17.935 11.503 -3.553 1.00 41.03 173 CYS A CA 1
ATOM 1356 C C . CYS A 1 173 ? 17.985 10.006 -3.190 1.00 41.03 173 CYS A C 1
ATOM 1358 O O . CYS A 1 173 ? 17.192 9.221 -3.713 1.00 41.03 173 CYS A O 1
ATOM 1360 N N . TYR A 1 174 ? 18.885 9.596 -2.294 1.00 44.41 174 TYR A N 1
ATOM 1361 C CA . TYR A 1 174 ? 19.065 8.194 -1.898 1.00 44.41 174 TYR A CA 1
ATOM 1362 C C . TYR A 1 174 ? 17.920 7.604 -1.067 1.00 44.41 174 TYR A C 1
ATOM 1364 O O . TYR A 1 174 ? 17.804 6.384 -0.944 1.00 44.41 174 TYR A O 1
ATOM 1372 N N . CYS A 1 175 ? 17.056 8.442 -0.497 1.00 43.53 175 CYS A N 1
ATOM 1373 C CA . CYS A 1 175 ? 16.008 7.995 0.410 1.00 43.53 175 CYS A CA 1
ATOM 1374 C C . CYS A 1 175 ? 14.690 7.774 -0.331 1.00 43.53 175 CYS A C 1
ATOM 1376 O O . CYS A 1 175 ? 13.733 8.529 -0.190 1.00 43.53 175 CYS A O 1
ATOM 1378 N N . SER A 1 176 ? 14.641 6.750 -1.178 1.00 47.72 176 SER A N 1
ATOM 1379 C CA . SER A 1 176 ? 13.404 6.420 -1.887 1.00 47.72 176 SER A CA 1
ATOM 1380 C C . SER A 1 176 ? 13.120 4.925 -1.964 1.00 47.72 176 SER A C 1
ATOM 1382 O O . SER A 1 176 ? 12.644 4.464 -2.992 1.00 47.72 176 SER A O 1
ATOM 1384 N N . ARG A 1 177 ? 13.349 4.157 -0.880 1.00 47.34 177 ARG A N 1
ATOM 1385 C CA . ARG A 1 177 ? 12.623 2.885 -0.639 1.00 47.34 177 ARG A CA 1
ATOM 1386 C C . ARG A 1 177 ? 12.921 2.230 0.729 1.00 47.34 177 ARG A C 1
ATOM 1388 O O . ARG A 1 177 ? 13.728 1.307 0.813 1.00 47.34 177 ARG A O 1
ATOM 1395 N N . PHE A 1 178 ? 12.242 2.649 1.801 1.00 44.31 178 PHE A N 1
ATOM 1396 C CA . PHE A 1 178 ? 12.286 1.938 3.094 1.00 44.31 178 PHE A CA 1
ATOM 1397 C C . PHE A 1 178 ? 10.895 1.722 3.672 1.00 44.31 178 PHE A C 1
ATOM 1399 O O . PHE A 1 178 ? 10.144 2.673 3.852 1.00 44.31 178 PHE A O 1
ATOM 1406 N N . THR A 1 179 ? 10.549 0.463 3.948 1.00 48.75 179 THR A N 1
ATOM 1407 C CA . THR A 1 179 ? 9.351 0.032 4.688 1.00 48.75 179 THR A CA 1
ATOM 1408 C C . THR A 1 179 ? 9.332 -1.490 4.869 1.00 48.75 179 THR A C 1
ATOM 1410 O O . THR A 1 179 ? 9.452 -2.242 3.913 1.00 48.75 179 THR A O 1
ATOM 1413 N N . TYR A 1 180 ? 9.108 -1.970 6.089 1.00 47.53 180 TYR A N 1
ATOM 1414 C CA . TYR A 1 180 ? 9.274 -3.341 6.614 1.00 47.53 180 TYR A CA 1
ATOM 1415 C C . TYR A 1 180 ? 8.426 -4.469 5.969 1.00 47.53 180 TYR A C 1
ATOM 1417 O O . TYR A 1 180 ? 8.343 -5.590 6.467 1.00 47.53 180 TYR A O 1
ATOM 1425 N N . ASN A 1 181 ? 7.804 -4.212 4.830 1.00 49.75 181 ASN A N 1
ATOM 1426 C CA . ASN A 1 181 ? 6.539 -4.828 4.470 1.00 49.75 181 ASN A CA 1
ATOM 1427 C C . ASN A 1 181 ? 6.643 -6.046 3.551 1.00 49.75 181 ASN A C 1
ATOM 1429 O O . ASN A 1 181 ? 5.847 -6.973 3.676 1.00 49.75 181 ASN A O 1
ATOM 1433 N N . THR A 1 182 ? 7.668 -6.121 2.700 1.00 49.72 182 THR A N 1
ATOM 1434 C CA . THR A 1 182 ? 7.930 -7.330 1.900 1.00 49.72 182 THR A CA 1
ATOM 1435 C C . THR A 1 182 ? 8.337 -8.512 2.776 1.00 49.72 182 THR A C 1
ATOM 1437 O O . THR A 1 182 ? 7.925 -9.638 2.515 1.00 49.72 182 THR A O 1
ATOM 1440 N N . LEU A 1 183 ? 9.086 -8.270 3.856 1.00 51.84 183 LEU A N 1
ATOM 1441 C CA . LEU A 1 183 ? 9.478 -9.315 4.801 1.00 51.84 183 LEU A CA 1
ATOM 1442 C C . LEU A 1 183 ? 8.273 -9.844 5.591 1.00 51.84 183 LEU A C 1
ATOM 1444 O O . LEU A 1 183 ? 8.138 -11.057 5.743 1.00 51.84 183 LEU A O 1
ATOM 1448 N N . ILE A 1 184 ? 7.388 -8.949 6.051 1.00 54.88 184 ILE A N 1
ATOM 1449 C CA . ILE A 1 184 ? 6.141 -9.326 6.732 1.00 54.88 184 ILE A CA 1
ATOM 1450 C C . ILE A 1 184 ? 5.262 -10.145 5.782 1.00 54.88 184 ILE A C 1
ATOM 1452 O O . ILE A 1 184 ? 4.847 -11.236 6.156 1.00 54.88 184 ILE A O 1
ATOM 1456 N N . LEU A 1 185 ? 5.073 -9.707 4.531 1.00 53.19 185 LEU A N 1
ATOM 1457 C CA . LEU A 1 185 ? 4.297 -10.447 3.529 1.00 53.19 185 LEU A CA 1
ATOM 1458 C C . LEU A 1 185 ? 4.877 -11.828 3.205 1.00 53.19 185 LEU A C 1
ATOM 1460 O O . LEU A 1 185 ? 4.144 -12.813 3.176 1.00 53.19 185 LEU A O 1
ATOM 1464 N N . VAL A 1 186 ? 6.188 -11.942 2.990 1.00 56.06 186 VAL A N 1
ATOM 1465 C CA . VAL A 1 186 ? 6.819 -13.244 2.705 1.00 56.06 186 VAL A CA 1
ATOM 1466 C C . VAL A 1 186 ? 6.708 -14.177 3.916 1.00 56.06 186 VAL A C 1
ATOM 1468 O O . VAL A 1 186 ? 6.487 -15.382 3.761 1.00 56.06 186 VAL A O 1
ATOM 1471 N N . ARG A 1 187 ? 6.794 -13.628 5.133 1.00 56.09 187 ARG A N 1
ATOM 1472 C CA . ARG A 1 187 ? 6.606 -14.377 6.380 1.00 56.09 187 ARG A CA 1
ATOM 1473 C C . ARG A 1 187 ? 5.139 -14.756 6.620 1.00 56.09 187 ARG A C 1
ATOM 1475 O O . ARG A 1 187 ? 4.899 -15.849 7.128 1.00 56.09 187 ARG A O 1
ATOM 1482 N N . CYS A 1 188 ? 4.181 -13.934 6.179 1.00 53.69 188 CYS A N 1
ATOM 1483 C CA . CYS A 1 188 ? 2.766 -14.293 6.085 1.00 53.69 188 CYS A CA 1
ATOM 1484 C C . CYS A 1 188 ? 2.580 -15.478 5.151 1.00 53.69 188 CYS A C 1
ATOM 1486 O O . CYS A 1 188 ? 2.032 -16.479 5.572 1.00 53.69 188 CYS A O 1
ATOM 1488 N N . VAL A 1 189 ? 3.063 -15.412 3.908 1.00 54.69 189 VAL A N 1
ATOM 1489 C CA . VAL A 1 189 ? 2.819 -16.451 2.890 1.00 54.69 189 VAL A CA 1
ATOM 1490 C C . VAL A 1 189 ? 3.410 -17.810 3.291 1.00 54.69 189 VAL A C 1
ATOM 1492 O O . VAL A 1 189 ? 2.838 -18.850 2.971 1.00 54.69 189 VAL A O 1
ATOM 1495 N N . ARG A 1 190 ? 4.486 -17.839 4.089 1.00 53.28 190 ARG A N 1
ATOM 1496 C CA . ARG A 1 190 ? 5.063 -19.073 4.660 1.00 53.28 190 ARG A CA 1
ATOM 1497 C C . ARG A 1 190 ? 4.272 -19.609 5.879 1.00 53.28 190 ARG A C 1
ATOM 1499 O O . ARG A 1 190 ? 4.859 -20.119 6.831 1.00 53.28 190 ARG A O 1
ATOM 1506 N N . CYS A 1 191 ? 2.936 -19.521 5.837 1.00 50.91 191 CYS A N 1
ATOM 1507 C CA . CYS A 1 191 ? 1.985 -19.875 6.907 1.00 50.91 191 CYS A CA 1
ATOM 1508 C C . CYS A 1 191 ? 2.182 -21.269 7.519 1.00 50.91 191 CYS A C 1
ATOM 1510 O O . CYS A 1 191 ? 1.873 -21.469 8.690 1.00 50.91 191 CYS A O 1
ATOM 1512 N N . THR A 1 192 ? 2.642 -22.235 6.724 1.00 46.16 192 THR A N 1
ATOM 1513 C CA . THR A 1 192 ? 2.643 -23.667 7.060 1.00 46.16 192 THR A CA 1
ATOM 1514 C C . THR A 1 192 ? 3.845 -24.130 7.882 1.00 46.16 192 THR A C 1
ATOM 1516 O O . THR A 1 192 ? 3.899 -25.297 8.246 1.00 46.16 192 THR A O 1
ATOM 1519 N N . TRP A 1 193 ? 4.814 -23.254 8.170 1.00 46.09 193 TRP A N 1
ATOM 1520 C CA . TRP A 1 193 ? 6.110 -23.655 8.743 1.00 46.09 193 TRP A CA 1
ATOM 1521 C C . TRP A 1 193 ? 6.481 -22.912 10.035 1.00 46.09 193 TRP A C 1
ATOM 1523 O O . TRP A 1 193 ? 7.655 -22.648 10.290 1.00 46.09 193 TRP A O 1
ATOM 1533 N N . PHE A 1 194 ? 5.496 -22.558 10.866 1.00 53.97 194 PHE A N 1
ATOM 1534 C CA . PHE A 1 194 ? 5.763 -21.952 12.175 1.00 53.97 194 PHE A CA 1
ATOM 1535 C C . PHE A 1 194 ? 5.958 -23.017 13.263 1.00 53.97 194 PHE A C 1
ATOM 1537 O O . PHE A 1 194 ? 5.074 -23.830 13.507 1.00 53.97 194 PHE A O 1
ATOM 1544 N N . GLN A 1 195 ? 7.095 -22.964 13.968 1.00 57.09 195 GLN A N 1
ATOM 1545 C CA . GLN A 1 195 ? 7.404 -23.873 15.086 1.00 57.09 195 GLN A CA 1
ATOM 1546 C C . GLN A 1 195 ? 6.466 -23.689 16.296 1.00 57.09 195 GLN A C 1
ATOM 1548 O O . GLN A 1 195 ? 6.220 -24.639 17.030 1.00 57.09 195 GLN A O 1
ATOM 1553 N N . VAL A 1 196 ? 5.926 -22.480 16.505 1.00 57.38 196 VAL A N 1
ATOM 1554 C CA . VAL A 1 196 ? 5.082 -22.150 17.674 1.00 57.38 196 VAL A CA 1
ATOM 1555 C C . VAL A 1 196 ? 3.679 -22.762 17.570 1.00 57.38 196 VAL A C 1
ATOM 1557 O O . VAL A 1 196 ? 3.167 -23.280 18.564 1.00 57.38 196 VAL A O 1
ATOM 1560 N N . ASN A 1 197 ? 3.084 -22.748 16.372 1.00 59.44 197 ASN A N 1
ATOM 1561 C CA . ASN A 1 197 ? 1.782 -23.346 16.081 1.00 59.44 197 ASN A CA 1
ATOM 1562 C C . ASN A 1 197 ? 1.835 -24.063 14.719 1.00 59.44 197 ASN A C 1
ATOM 1564 O O . ASN A 1 197 ? 1.821 -23.423 13.665 1.00 59.44 197 ASN A O 1
ATOM 1568 N N . ALA A 1 198 ? 1.891 -25.396 14.766 1.00 63.72 198 ALA A N 1
ATOM 1569 C CA . ALA A 1 198 ? 1.971 -26.261 13.591 1.00 63.72 198 ALA A CA 1
ATOM 1570 C C . ALA A 1 198 ? 0.603 -26.515 12.921 1.00 63.72 198 ALA A C 1
ATOM 1572 O O . ALA A 1 198 ? 0.554 -26.786 11.723 1.00 63.72 198 ALA A O 1
ATOM 1573 N N . SER A 1 199 ? -0.509 -26.380 13.655 1.00 68.62 199 SER A N 1
ATOM 1574 C CA . SER A 1 199 ? -1.886 -26.535 13.152 1.00 68.62 199 SER A CA 1
ATOM 1575 C C . SER A 1 199 ? -2.502 -25.216 12.671 1.00 68.62 199 SER A C 1
ATOM 1577 O O . SER A 1 199 ? -3.704 -25.119 12.447 1.00 68.62 199 SER A O 1
ATOM 1579 N N . LYS A 1 200 ? -1.682 -24.185 12.426 1.00 64.19 200 LYS A N 1
ATOM 1580 C CA . LYS A 1 200 ? -2.127 -22.849 11.988 1.00 64.19 200 LYS A CA 1
ATOM 1581 C C . LYS A 1 200 ? -3.047 -22.866 10.758 1.00 64.19 200 LYS A C 1
ATOM 1583 O O . LYS A 1 200 ? -3.905 -21.999 10.628 1.00 64.19 200 LYS A O 1
ATOM 1588 N N . LYS A 1 201 ? -2.882 -23.848 9.865 1.00 66.12 201 LYS A N 1
ATOM 1589 C CA . LYS A 1 201 ? -3.727 -24.034 8.673 1.00 66.12 201 LYS A CA 1
ATOM 1590 C C . LYS A 1 201 ? -5.197 -24.334 9.004 1.00 66.12 201 LYS A C 1
ATOM 1592 O O . LYS A 1 201 ? -6.063 -23.964 8.220 1.00 66.12 201 LYS A O 1
ATOM 1597 N N . ASP A 1 202 ? -5.469 -24.956 10.149 1.00 75.38 202 ASP A N 1
ATOM 1598 C CA . ASP A 1 202 ? -6.803 -25.438 10.518 1.00 75.38 202 ASP A CA 1
ATOM 1599 C C . ASP A 1 202 ? -7.669 -24.306 11.112 1.00 75.38 202 ASP A C 1
ATOM 1601 O O . ASP A 1 202 ? -8.893 -24.382 11.099 1.00 75.38 202 ASP A O 1
ATOM 1605 N N . PHE A 1 203 ? -7.040 -23.207 11.553 1.00 71.12 203 PHE A N 1
ATOM 1606 C CA . PHE A 1 203 ? -7.702 -22.007 12.088 1.00 71.12 203 PHE A CA 1
ATOM 1607 C C . PHE A 1 203 ? -8.085 -20.969 11.017 1.00 71.12 203 PHE A C 1
ATOM 1609 O O . PHE A 1 203 ? -8.760 -19.983 11.315 1.00 71.12 203 PHE A O 1
ATOM 1616 N N . GLY A 1 204 ? -7.653 -21.162 9.767 1.00 72.38 204 GLY A N 1
ATOM 1617 C CA . GLY A 1 204 ? -7.930 -20.242 8.663 1.00 72.38 204 GLY A CA 1
ATOM 1618 C C . GLY A 1 204 ? -7.094 -18.950 8.669 1.00 72.38 204 GLY A C 1
ATOM 1619 O O . GLY A 1 204 ? -6.082 -18.816 9.358 1.00 72.38 204 GLY A O 1
ATOM 1620 N N . TYR A 1 205 ? -7.491 -17.986 7.829 1.00 69.62 205 TYR A N 1
ATOM 1621 C CA . TYR A 1 205 ? -6.707 -16.772 7.551 1.00 69.62 205 TYR A CA 1
ATOM 1622 C C . TYR A 1 205 ? -6.718 -15.746 8.699 1.00 69.62 205 TYR A C 1
ATOM 1624 O O . TYR A 1 205 ? -5.690 -15.125 8.993 1.00 69.62 205 TYR A O 1
ATOM 1632 N N . SER A 1 206 ? -7.869 -15.564 9.354 1.00 75.31 206 SER A N 1
ATOM 1633 C CA . SER A 1 206 ? -8.067 -14.547 10.388 1.00 75.31 206 SER A CA 1
ATOM 1634 C C . SER A 1 206 ? -8.653 -15.154 11.656 1.00 75.31 206 SER A C 1
ATOM 1636 O O . SER A 1 206 ? -9.774 -15.653 11.659 1.00 75.31 206 SER A O 1
ATOM 1638 N N . PHE A 1 207 ? -7.875 -15.088 12.732 1.00 79.88 207 PHE A N 1
ATOM 1639 C CA . PHE A 1 207 ? -8.245 -15.538 14.070 1.00 79.88 207 PHE A CA 1
ATOM 1640 C C . PHE A 1 207 ? -7.516 -14.676 15.124 1.00 79.88 207 PHE A C 1
ATOM 1642 O O . PHE A 1 207 ? -6.486 -14.069 14.806 1.00 79.88 207 PHE A O 1
ATOM 1649 N N . PRO A 1 208 ? -8.043 -14.555 16.356 1.00 77.69 208 PRO A N 1
ATOM 1650 C CA . PRO A 1 208 ? -7.518 -13.626 17.360 1.00 77.69 208 PRO A CA 1
ATOM 1651 C C . PRO A 1 208 ? -6.173 -14.063 17.965 1.00 77.69 208 PRO A C 1
ATOM 1653 O O . PRO A 1 208 ? -5.215 -13.288 17.960 1.00 77.69 208 PRO A O 1
ATOM 1656 N N . CYS A 1 209 ? -6.116 -15.291 18.481 1.00 82.81 209 CYS A N 1
ATOM 1657 C CA . CYS A 1 209 ? -4.952 -15.951 19.076 1.00 82.81 209 CYS A CA 1
ATOM 1658 C C . CYS A 1 209 ? -5.261 -17.448 19.280 1.00 82.81 209 CYS A C 1
ATOM 1660 O O . CYS A 1 209 ? -6.419 -17.855 19.193 1.00 82.81 209 CYS A O 1
ATOM 1662 N N . ASP A 1 210 ? -4.236 -18.246 19.572 1.00 82.19 210 ASP A N 1
ATOM 1663 C CA . ASP A 1 210 ? -4.316 -19.656 19.998 1.00 82.19 210 ASP A CA 1
ATOM 1664 C C . ASP A 1 210 ? -4.105 -19.756 21.527 1.00 82.19 210 ASP A C 1
ATOM 1666 O O . ASP A 1 210 ? -3.257 -20.483 22.043 1.00 82.19 210 ASP A O 1
ATOM 1670 N N . GLY A 1 211 ? -4.818 -18.897 22.265 1.00 82.19 211 GLY A N 1
ATOM 1671 C CA . GLY A 1 211 ? -4.758 -18.803 23.725 1.00 82.19 211 GLY A CA 1
ATOM 1672 C C . GLY A 1 211 ? -3.465 -18.195 24.313 1.00 82.19 211 GLY A C 1
ATOM 1673 O O . GLY A 1 211 ? -2.514 -17.865 23.599 1.00 82.19 211 GLY A O 1
ATOM 1674 N N . PRO A 1 212 ? -3.418 -18.013 25.647 1.00 82.81 212 PRO A N 1
ATOM 1675 C CA . PRO A 1 212 ? -2.278 -17.413 26.353 1.00 82.81 212 PRO A CA 1
ATOM 1676 C C . PRO A 1 212 ? -1.111 -18.386 26.610 1.00 82.81 212 PRO A C 1
ATOM 1678 O O . PRO A 1 212 ? -0.069 -17.976 27.116 1.00 82.81 212 PRO A O 1
ATOM 1681 N N . GLY A 1 213 ? -1.264 -19.674 26.288 1.00 77.50 213 GLY A N 1
ATOM 1682 C CA . GLY A 1 213 ? -0.208 -20.675 26.457 1.00 77.50 213 GLY A CA 1
ATOM 1683 C C . GLY A 1 213 ? 1.029 -20.400 25.589 1.00 77.50 213 GLY A C 1
ATOM 1684 O O . GLY A 1 213 ? 1.010 -19.558 24.694 1.00 77.50 213 GLY A O 1
ATOM 1685 N N . ARG A 1 214 ? 2.126 -21.132 25.840 1.00 75.56 214 ARG A N 1
ATOM 1686 C CA . ARG A 1 214 ? 3.386 -21.060 25.060 1.00 75.56 214 ARG A CA 1
ATOM 1687 C C . ARG A 1 214 ? 4.056 -19.672 25.042 1.00 75.56 214 ARG A C 1
ATOM 1689 O O . ARG A 1 214 ? 4.727 -19.330 24.076 1.00 75.56 214 ARG A O 1
ATOM 1696 N N . GLY A 1 215 ? 3.880 -18.886 26.109 1.00 75.75 215 GLY A N 1
ATOM 1697 C CA . GLY A 1 215 ? 4.424 -17.525 26.213 1.00 75.75 215 GLY A CA 1
ATOM 1698 C C . GLY A 1 215 ? 3.563 -16.443 25.546 1.00 75.75 215 GLY A C 1
ATOM 1699 O O . GLY A 1 215 ? 4.003 -15.301 25.462 1.00 75.75 215 GLY A O 1
ATOM 1700 N N . GLY A 1 216 ? 2.345 -16.789 25.108 1.00 76.06 216 GLY A N 1
ATOM 1701 C CA . GLY A 1 216 ? 1.397 -15.888 24.455 1.00 76.06 216 GLY A CA 1
ATOM 1702 C C . GLY A 1 216 ? 1.433 -15.999 22.929 1.00 76.06 216 GLY A C 1
ATOM 1703 O O . GLY A 1 216 ? 2.486 -15.925 22.303 1.00 76.06 216 GLY A O 1
ATOM 1704 N N . THR A 1 217 ? 0.261 -16.154 22.309 1.00 76.38 217 THR A N 1
ATOM 1705 C CA . THR A 1 217 ? 0.107 -16.283 20.844 1.00 76.38 217 THR A CA 1
ATOM 1706 C C . THR A 1 217 ? -0.635 -15.094 20.222 1.00 76.38 217 THR A C 1
ATOM 1708 O O . THR A 1 217 ? -1.309 -15.216 19.194 1.00 76.38 217 THR A O 1
ATOM 1711 N N . CYS A 1 218 ? -0.536 -13.924 20.860 1.00 79.62 218 CYS A N 1
ATOM 1712 C CA . CYS A 1 218 ? -1.108 -12.686 20.344 1.00 79.62 218 CYS A CA 1
ATOM 1713 C C . CYS A 1 218 ? -0.571 -12.393 18.937 1.00 79.62 218 CYS A C 1
ATOM 1715 O O . CYS A 1 218 ? 0.593 -12.647 18.634 1.00 79.62 218 CYS A O 1
ATOM 1717 N N . ASP A 1 219 ? -1.444 -11.880 18.072 1.00 73.50 219 ASP A N 1
ATOM 1718 C CA . ASP A 1 219 ? -1.080 -11.393 16.734 1.00 73.50 219 ASP A CA 1
ATOM 1719 C C . ASP A 1 219 ? -0.502 -12.450 15.774 1.00 73.50 219 ASP A C 1
ATOM 1721 O O . ASP A 1 219 ? 0.036 -12.111 14.723 1.00 73.50 219 ASP A O 1
ATOM 1725 N N . ILE A 1 220 ? -0.665 -13.742 16.076 1.00 74.06 220 ILE A N 1
ATOM 1726 C CA . ILE A 1 220 ? -0.073 -14.828 15.283 1.00 74.06 220 ILE A CA 1
ATOM 1727 C C . ILE A 1 220 ? -0.757 -15.046 13.921 1.00 74.06 220 ILE A C 1
ATOM 1729 O O . ILE A 1 220 ? -0.169 -15.660 13.026 1.00 74.06 220 ILE A O 1
ATOM 1733 N N . SER A 1 221 ? -2.002 -14.598 13.734 1.00 69.06 221 SER A N 1
ATOM 1734 C CA . SER A 1 221 ? -2.769 -14.874 12.512 1.00 69.06 221 SER A CA 1
ATOM 1735 C C . SER A 1 221 ? -2.260 -14.100 11.295 1.00 69.06 221 SER A C 1
ATOM 1737 O O . SER A 1 221 ? -1.682 -13.019 11.399 1.00 69.06 221 SER A O 1
ATOM 1739 N N . VAL A 1 222 ? -2.480 -14.667 10.107 1.00 63.59 222 VAL A N 1
ATOM 1740 C CA . VAL A 1 222 ? -2.014 -14.090 8.834 1.00 63.59 222 VAL A CA 1
ATOM 1741 C C . VAL A 1 222 ? -2.687 -12.743 8.577 1.00 63.59 222 VAL A C 1
ATOM 1743 O O . VAL A 1 222 ? -2.017 -11.786 8.194 1.00 63.59 222 VAL A O 1
ATOM 1746 N N . GLY A 1 223 ? -3.989 -12.650 8.868 1.00 57.81 223 GLY A N 1
ATOM 1747 C CA . GLY A 1 223 ? -4.741 -11.398 8.807 1.00 57.81 223 GLY A CA 1
ATOM 1748 C C . GLY A 1 223 ? -4.208 -10.331 9.764 1.00 57.81 223 GLY A C 1
ATOM 1749 O O . GLY A 1 223 ? -4.155 -9.160 9.404 1.00 57.81 223 GLY A O 1
ATOM 1750 N N . THR A 1 224 ? -3.726 -10.720 10.948 1.00 59.38 224 THR A N 1
ATOM 1751 C CA . THR A 1 224 ? -3.102 -9.757 11.862 1.00 59.38 224 THR A CA 1
ATOM 1752 C C . THR A 1 224 ? -1.772 -9.232 11.324 1.00 59.38 224 THR A C 1
ATOM 1754 O O . THR A 1 224 ? -1.541 -8.028 11.334 1.00 59.38 224 THR A O 1
ATOM 1757 N N . HIS A 1 225 ? -0.909 -10.093 10.784 1.00 59.91 225 HIS A N 1
ATOM 1758 C CA . HIS A 1 225 ? 0.329 -9.628 10.151 1.00 59.91 225 HIS A CA 1
ATOM 1759 C C . HIS A 1 225 ? 0.078 -8.717 8.933 1.00 59.91 225 HIS A C 1
ATOM 1761 O O . HIS A 1 225 ? 0.848 -7.784 8.707 1.00 59.91 225 HIS A O 1
ATOM 1767 N N . PHE A 1 226 ? -0.999 -8.950 8.174 1.00 56.59 226 PHE A N 1
ATOM 1768 C CA . PHE A 1 226 ? -1.438 -8.039 7.112 1.00 56.59 226 PHE A CA 1
ATOM 1769 C C . PHE A 1 226 ? -1.875 -6.674 7.666 1.00 56.59 226 PHE A C 1
ATOM 1771 O O . PHE A 1 226 ? -1.566 -5.656 7.065 1.00 56.59 226 PHE A O 1
ATOM 1778 N N . ILE A 1 227 ? -2.509 -6.619 8.841 1.00 56.69 227 ILE A N 1
ATOM 1779 C CA . ILE A 1 227 ? -2.849 -5.352 9.514 1.00 56.69 227 ILE A CA 1
ATOM 1780 C C . ILE A 1 227 ? -1.588 -4.580 9.927 1.00 56.69 227 ILE A C 1
ATOM 1782 O O . ILE A 1 227 ? -1.486 -3.381 9.672 1.00 56.69 227 ILE A O 1
ATOM 1786 N N . TRP A 1 228 ? -0.591 -5.267 10.492 1.00 58.78 228 TRP A N 1
ATOM 1787 C CA . TRP A 1 228 ? 0.675 -4.647 10.906 1.00 58.78 228 TRP A CA 1
ATOM 1788 C C . TRP A 1 228 ? 1.457 -4.007 9.749 1.00 58.78 228 TRP A C 1
ATOM 1790 O O . TRP A 1 228 ? 2.206 -3.055 9.959 1.00 58.78 228 TRP A O 1
ATOM 1800 N N . GLN A 1 229 ? 1.251 -4.488 8.522 1.00 54.59 229 GLN A N 1
ATOM 1801 C CA . GLN A 1 229 ? 1.887 -3.959 7.317 1.00 54.59 229 GLN A CA 1
ATOM 1802 C C . GLN A 1 229 ? 1.551 -2.477 7.052 1.00 54.59 229 GLN A C 1
ATOM 1804 O O . GLN A 1 229 ? 2.374 -1.735 6.514 1.00 54.59 229 GLN A O 1
ATOM 1809 N N . PHE A 1 230 ? 0.358 -2.025 7.434 1.00 53.41 230 PHE A N 1
ATOM 1810 C CA . PHE A 1 230 ? -0.125 -0.679 7.119 1.00 53.41 230 PHE A CA 1
ATOM 1811 C C . PHE A 1 230 ? 0.379 0.416 8.078 1.00 53.41 230 PHE A C 1
ATOM 1813 O O . PHE A 1 230 ? 0.166 1.594 7.810 1.00 53.41 230 PHE A O 1
ATOM 1820 N N . PHE A 1 231 ? 1.088 0.070 9.160 1.00 54.06 231 PHE A N 1
ATOM 1821 C CA . PHE A 1 231 ? 1.598 1.048 10.140 1.00 54.06 231 PHE A CA 1
ATOM 1822 C C . PHE A 1 231 ? 2.910 1.743 9.734 1.00 54.06 231 PHE A C 1
ATOM 1824 O O . PHE A 1 231 ? 3.452 2.549 10.488 1.00 54.06 231 PHE A O 1
ATOM 1831 N N . GLY A 1 232 ? 3.462 1.435 8.559 1.00 48.69 232 GLY A N 1
ATOM 1832 C CA . GLY A 1 232 ? 4.779 1.913 8.144 1.00 48.69 232 GLY A CA 1
ATOM 1833 C C . GLY A 1 232 ? 4.775 3.217 7.347 1.00 48.69 232 GLY A C 1
ATOM 1834 O O . GLY A 1 232 ? 5.106 3.146 6.173 1.00 48.69 232 GLY A O 1
ATOM 1835 N N . PHE A 1 233 ? 4.458 4.368 7.956 1.00 39.00 233 PHE A N 1
ATOM 1836 C CA . PHE A 1 233 ? 4.977 5.708 7.596 1.00 39.00 233 PHE A CA 1
ATOM 1837 C C . PHE A 1 233 ? 4.421 6.770 8.568 1.00 39.00 233 PHE A C 1
ATOM 1839 O O . PHE A 1 233 ? 3.270 6.677 8.982 1.00 39.00 233 PHE A O 1
ATOM 1846 N N . TYR A 1 234 ? 5.211 7.793 8.906 1.00 42.06 234 TYR A N 1
ATOM 1847 C CA . TYR A 1 234 ? 4.802 8.933 9.742 1.00 42.06 234 TYR A CA 1
ATOM 1848 C C . TYR A 1 234 ? 5.208 10.247 9.056 1.00 42.06 234 TYR A C 1
ATOM 1850 O O . TYR A 1 234 ? 6.402 10.536 9.000 1.00 42.06 234 TYR A O 1
ATOM 1858 N N . PRO A 1 235 ? 4.270 11.069 8.556 1.00 42.50 235 PRO A N 1
ATOM 1859 C CA . PRO A 1 235 ? 4.539 12.465 8.279 1.00 42.50 235 PRO A CA 1
ATOM 1860 C C . PRO A 1 235 ? 4.084 13.301 9.477 1.00 42.50 235 PRO A C 1
ATOM 1862 O O . PRO A 1 235 ? 2.896 13.467 9.743 1.00 42.50 235 PRO A O 1
ATOM 1865 N N . SER A 1 236 ? 5.052 13.860 10.191 1.00 35.75 236 SER A N 1
ATOM 1866 C CA . SER A 1 236 ? 4.864 15.050 11.012 1.00 35.75 236 SER A CA 1
ATOM 1867 C C . SER A 1 236 ? 4.796 16.254 10.068 1.00 35.75 236 SER A C 1
ATOM 1869 O O . SER A 1 236 ? 5.814 16.760 9.604 1.00 35.75 236 SER A O 1
ATOM 1871 N N . GLY A 1 237 ? 3.584 16.679 9.714 1.00 37.31 237 GLY A N 1
ATOM 1872 C CA . GLY A 1 237 ? 3.372 17.784 8.783 1.00 37.31 237 GLY A CA 1
ATOM 1873 C C . GLY A 1 237 ? 2.182 18.627 9.192 1.00 37.31 237 GLY A C 1
ATOM 1874 O O . GLY A 1 237 ? 1.061 18.135 9.271 1.00 37.31 237 GLY A O 1
ATOM 1875 N N . HIS A 1 238 ? 2.443 19.902 9.472 1.00 47.41 238 HIS A N 1
ATOM 1876 C CA . HIS A 1 238 ? 1.455 20.821 9.995 1.00 47.41 238 HIS A CA 1
ATOM 1877 C C . HIS A 1 238 ? 0.573 21.430 8.884 1.00 47.41 238 HIS A C 1
ATOM 1879 O O . HIS A 1 238 ? 1.075 22.242 8.114 1.00 47.41 238 HIS A O 1
ATOM 1885 N N . GLY A 1 239 ? -0.731 21.097 8.816 1.00 41.78 239 GLY A N 1
ATOM 1886 C CA . GLY A 1 239 ? -1.679 21.851 7.973 1.00 41.78 239 GLY A CA 1
ATOM 1887 C C . GLY A 1 239 ? -3.015 21.192 7.593 1.00 41.78 239 GLY A C 1
ATOM 1888 O O . GLY A 1 239 ? -3.274 21.070 6.406 1.00 41.78 239 GLY A O 1
ATOM 1889 N N . CYS A 1 240 ? -3.820 20.774 8.582 1.00 50.28 240 CYS A N 1
ATOM 1890 C CA . CYS A 1 240 ? -5.298 20.631 8.618 1.00 50.28 240 CYS A CA 1
ATOM 1891 C C . CYS A 1 240 ? -5.608 19.866 9.917 1.00 50.28 240 CYS A C 1
ATOM 1893 O O . CYS A 1 240 ? -5.466 18.657 9.982 1.00 50.28 240 CYS A O 1
ATOM 1895 N N . PHE A 1 241 ? -5.808 20.572 11.035 1.00 54.72 241 PHE A N 1
ATOM 1896 C CA . PHE A 1 241 ? -5.260 20.054 12.301 1.00 54.72 241 PHE A CA 1
ATOM 1897 C C . PHE A 1 241 ? -6.178 19.288 13.251 1.00 54.72 241 PHE A C 1
ATOM 1899 O O . PHE A 1 241 ? -5.662 18.590 14.117 1.00 54.72 241 PHE A O 1
ATOM 1906 N N . TYR A 1 242 ? -7.501 19.399 13.154 1.00 58.91 242 TYR A N 1
ATOM 1907 C CA . TYR A 1 242 ? -8.357 18.923 14.253 1.00 58.91 242 TYR A CA 1
ATOM 1908 C C . TYR A 1 242 ? -9.073 17.608 13.955 1.00 58.91 242 TYR A C 1
ATOM 1910 O O . TYR A 1 242 ? -9.101 16.719 14.802 1.00 58.91 242 TYR A O 1
ATOM 1918 N N . LEU A 1 243 ? -9.618 17.460 12.747 1.00 62.75 243 LEU A N 1
ATOM 1919 C CA . LEU A 1 243 ? -10.370 16.266 12.363 1.00 62.75 243 LEU A CA 1
ATOM 1920 C C . LEU A 1 243 ? -9.436 15.067 12.130 1.00 62.75 243 LEU A C 1
ATOM 1922 O O . LEU A 1 243 ? -9.749 13.950 12.526 1.00 62.75 243 LEU A O 1
ATOM 1926 N N . ASP A 1 244 ? -8.245 15.302 11.588 1.00 60.34 244 ASP A N 1
ATOM 1927 C CA . ASP A 1 244 ? -7.306 14.233 11.248 1.00 60.34 244 ASP A CA 1
ATOM 1928 C C . ASP A 1 244 ? -6.582 13.655 12.471 1.00 60.34 244 ASP A C 1
ATOM 1930 O O . ASP A 1 244 ? -6.483 12.435 12.617 1.00 60.34 244 ASP A O 1
ATOM 1934 N N . ILE A 1 245 ? -6.169 14.517 13.412 1.00 65.44 245 ILE A N 1
ATOM 1935 C CA . ILE A 1 245 ? -5.668 14.086 14.728 1.00 65.44 245 ILE A CA 1
ATOM 1936 C C . ILE A 1 245 ? -6.755 13.327 15.483 1.00 65.44 245 ILE A C 1
ATOM 1938 O O . ILE A 1 245 ? -6.441 12.352 16.161 1.00 65.44 245 ILE A O 1
ATOM 1942 N N . LEU A 1 246 ? -8.024 13.723 15.348 1.00 74.56 246 LEU A N 1
ATOM 1943 C CA . LEU A 1 246 ? -9.134 13.001 15.959 1.00 74.56 246 LEU A CA 1
ATOM 1944 C C . LEU A 1 246 ? -9.258 11.586 15.383 1.00 74.56 246 LEU A C 1
ATOM 1946 O O . LEU A 1 246 ? -9.320 10.637 16.162 1.00 74.56 246 LEU A O 1
ATOM 1950 N N . PHE A 1 247 ? -9.247 11.414 14.057 1.00 73.75 247 PHE A N 1
ATOM 1951 C CA . PHE A 1 247 ? -9.281 10.080 13.438 1.00 73.75 247 PHE A CA 1
ATOM 1952 C C . PHE A 1 247 ? -8.068 9.238 13.835 1.00 73.75 247 PHE A C 1
ATOM 1954 O O . PHE A 1 247 ? -8.215 8.067 14.191 1.00 73.75 247 PHE A O 1
ATOM 1961 N N . TRP A 1 248 ? -6.885 9.847 13.856 1.00 68.62 248 TRP A N 1
ATOM 1962 C CA . TRP A 1 248 ? -5.650 9.187 14.258 1.00 68.62 248 TRP A CA 1
ATOM 1963 C C . TRP A 1 248 ? -5.688 8.744 15.729 1.00 68.62 248 TRP A C 1
ATOM 1965 O O . TRP A 1 248 ? -5.524 7.559 16.019 1.00 68.62 248 TRP A O 1
ATOM 1975 N N . ALA A 1 249 ? -6.006 9.654 16.653 1.00 75.44 249 ALA A N 1
ATOM 1976 C CA . ALA A 1 249 ? -6.128 9.380 18.086 1.00 75.44 249 ALA A CA 1
ATOM 1977 C C . ALA A 1 249 ? -7.239 8.360 18.395 1.00 75.44 249 ALA A C 1
ATOM 1979 O O . ALA A 1 249 ? -7.062 7.481 19.240 1.00 75.44 249 ALA A O 1
ATOM 1980 N N . THR A 1 250 ? -8.353 8.419 17.661 1.00 82.12 250 THR A N 1
ATOM 1981 C CA . THR A 1 250 ? -9.433 7.421 17.740 1.00 82.12 250 THR A CA 1
ATOM 1982 C C . THR A 1 250 ? -8.937 6.042 17.298 1.00 82.12 250 THR A C 1
ATOM 1984 O O . THR A 1 250 ? -9.266 5.038 17.926 1.00 82.12 250 THR A O 1
ATOM 1987 N N . GLY A 1 251 ? -8.070 5.973 16.284 1.00 81.06 251 GLY A N 1
ATOM 1988 C CA . GLY A 1 251 ? -7.374 4.743 15.904 1.00 81.06 251 GLY A CA 1
ATOM 1989 C C . GLY A 1 251 ? -6.534 4.160 17.046 1.00 81.06 251 GLY A C 1
ATOM 1990 O O . GLY A 1 251 ? -6.645 2.967 17.332 1.00 81.06 251 GLY A O 1
ATOM 1991 N N . PHE A 1 252 ? -5.758 4.988 17.759 1.00 80.44 252 PHE A N 1
ATOM 1992 C CA . PHE A 1 252 ? -4.958 4.532 18.912 1.00 80.44 252 PHE A CA 1
ATOM 1993 C C . PHE A 1 252 ? -5.797 3.956 20.038 1.00 80.44 252 PHE A C 1
ATOM 1995 O O . PHE A 1 252 ? -5.374 2.980 20.658 1.00 80.44 252 PHE A O 1
ATOM 2002 N N . MET A 1 253 ? -6.989 4.508 20.276 1.00 85.62 253 MET A N 1
ATOM 2003 C CA . MET A 1 253 ? -7.911 3.954 21.260 1.00 85.62 253 MET A CA 1
ATOM 2004 C C . MET A 1 253 ? -8.163 2.467 20.978 1.00 85.62 253 MET A C 1
ATOM 2006 O O . MET A 1 253 ? -7.956 1.644 21.865 1.00 85.62 253 MET A O 1
ATOM 2010 N N . PHE A 1 254 ? -8.504 2.094 19.742 1.00 84.38 254 PHE A N 1
ATOM 2011 C CA . PHE A 1 254 ? -8.790 0.699 19.375 1.00 84.38 254 PHE A CA 1
ATOM 2012 C C . PHE A 1 254 ? -7.555 -0.208 19.268 1.00 84.38 254 PHE A C 1
ATOM 2014 O O . PHE A 1 254 ? -7.692 -1.429 19.338 1.00 84.38 254 PHE A O 1
ATOM 2021 N N . LEU A 1 255 ? -6.364 0.362 19.071 1.00 80.19 255 LEU A N 1
ATOM 2022 C CA . LEU A 1 255 ? -5.121 -0.400 18.905 1.00 80.19 255 LEU A CA 1
ATOM 2023 C C . LEU A 1 255 ? -4.390 -0.658 20.226 1.00 80.19 255 LEU A C 1
ATOM 2025 O O . LEU A 1 255 ? -3.752 -1.698 20.369 1.00 80.19 255 LEU A O 1
ATOM 2029 N N . ILE A 1 256 ? -4.477 0.273 21.179 1.00 84.25 256 ILE A N 1
ATOM 2030 C CA . ILE A 1 256 ? -3.844 0.149 22.498 1.00 84.25 256 ILE A CA 1
ATOM 2031 C C . ILE A 1 256 ? -4.777 -0.568 23.475 1.00 84.25 256 ILE A C 1
ATOM 2033 O O . ILE A 1 256 ? -4.340 -1.448 24.219 1.00 84.25 256 ILE A O 1
ATOM 2037 N N . SER A 1 257 ? -6.060 -0.194 23.501 1.00 85.69 257 SER A N 1
ATOM 2038 C CA . SER A 1 257 ? -7.008 -0.788 24.443 1.00 85.69 257 SER A CA 1
ATOM 2039 C C . SER A 1 257 ? -7.592 -2.089 23.887 1.00 85.69 257 SER A C 1
ATOM 2041 O O . SER A 1 257 ? -8.088 -2.156 22.763 1.00 85.69 257 SER A O 1
ATOM 2043 N N . TRP A 1 258 ? -7.518 -3.157 24.681 1.00 82.19 258 TRP A N 1
ATOM 2044 C CA . TRP A 1 258 ? -7.981 -4.485 24.278 1.00 82.19 258 TRP A CA 1
ATOM 2045 C C . TRP A 1 258 ? -9.451 -4.720 24.648 1.00 82.19 258 TRP A C 1
ATOM 2047 O O . TRP A 1 258 ? -10.000 -4.084 25.547 1.00 82.19 258 TRP A O 1
ATOM 2057 N N . ARG A 1 259 ? -10.076 -5.709 23.993 1.00 86.75 259 ARG A N 1
ATOM 2058 C CA . ARG A 1 259 ? -11.494 -6.083 24.167 1.00 86.75 259 ARG A CA 1
ATOM 2059 C C . ARG A 1 259 ? -11.943 -6.220 25.629 1.00 86.75 259 ARG A C 1
ATOM 2061 O O . ARG A 1 259 ? -13.067 -5.843 25.933 1.00 86.75 259 ARG A O 1
ATOM 2068 N N . GLY A 1 260 ? -11.103 -6.780 26.504 1.00 86.06 260 GLY A N 1
ATOM 2069 C CA . GLY A 1 260 ? -11.471 -7.066 27.897 1.00 86.06 260 GLY A CA 1
ATOM 2070 C C . GLY A 1 260 ? -11.952 -5.827 28.653 1.00 86.06 260 GLY A C 1
ATOM 2071 O O . GLY A 1 260 ? -13.034 -5.851 29.220 1.00 86.06 260 GLY A O 1
ATOM 2072 N N . TYR A 1 261 ? -11.212 -4.719 28.557 1.00 90.81 261 TYR A N 1
ATOM 2073 C CA . TYR A 1 261 ? -11.568 -3.454 29.207 1.00 90.81 261 TYR A CA 1
ATOM 2074 C C . TYR A 1 261 ? -12.952 -2.939 28.780 1.00 90.81 261 TYR A C 1
ATOM 2076 O O . TYR A 1 261 ? -13.775 -2.562 29.610 1.00 90.81 261 TYR A O 1
ATOM 2084 N N . TRP A 1 262 ? -13.234 -2.972 27.477 1.00 92.19 262 TRP A N 1
ATOM 2085 C CA . TRP A 1 262 ? -14.510 -2.507 26.935 1.00 92.19 262 TRP A CA 1
ATOM 2086 C C . TRP A 1 262 ? -15.676 -3.427 27.273 1.00 92.19 262 TRP A C 1
ATOM 2088 O O . TRP A 1 262 ? -16.795 -2.947 27.421 1.00 92.19 262 TRP A O 1
ATOM 2098 N N . GLN A 1 263 ? -15.435 -4.735 27.387 1.00 90.88 263 GLN A N 1
ATOM 2099 C CA . GLN A 1 263 ? -16.479 -5.689 27.743 1.00 90.88 263 GLN A CA 1
ATOM 2100 C C . GLN A 1 263 ? -16.991 -5.433 29.167 1.00 90.88 263 GLN A C 1
ATOM 2102 O O . GLN A 1 263 ? -18.199 -5.309 29.346 1.00 90.88 263 GLN A O 1
ATOM 2107 N N . GLU A 1 264 ? -16.086 -5.257 30.133 1.00 92.19 264 GLU A N 1
ATOM 2108 C CA . GLU A 1 264 ? -16.442 -4.920 31.519 1.00 92.19 264 GLU A CA 1
ATOM 2109 C C . GLU A 1 264 ? -17.213 -3.591 31.592 1.00 92.19 264 GLU A C 1
ATOM 2111 O O . GLU A 1 264 ? -18.262 -3.494 32.228 1.00 92.19 264 GLU A O 1
ATOM 2116 N N . LEU A 1 265 ? -16.756 -2.565 30.863 1.00 93.06 265 LEU A N 1
ATOM 2117 C CA . LEU A 1 265 ? -17.442 -1.272 30.816 1.00 93.06 265 LEU A CA 1
ATOM 2118 C C . LEU A 1 265 ? -18.861 -1.391 30.233 1.00 93.06 265 LEU A C 1
ATOM 2120 O O . LEU A 1 265 ? -19.808 -0.844 30.798 1.00 93.06 265 LEU A O 1
ATOM 2124 N N . ILE A 1 266 ? -19.037 -2.123 29.131 1.00 92.88 266 ILE A N 1
ATOM 2125 C CA . ILE A 1 266 ? -20.353 -2.318 28.503 1.00 92.88 266 ILE A CA 1
ATOM 2126 C C . ILE A 1 266 ? -21.306 -3.061 29.443 1.00 92.88 266 ILE A C 1
ATOM 2128 O O . ILE A 1 266 ? -22.489 -2.727 29.494 1.00 92.88 266 ILE A O 1
ATOM 2132 N N . GLU A 1 267 ? -20.811 -4.022 30.218 1.00 92.81 267 GLU A N 1
ATOM 2133 C CA . GLU A 1 267 ? -21.625 -4.741 31.201 1.00 92.81 267 GLU A CA 1
ATOM 2134 C C . GLU A 1 267 ? -22.113 -3.816 32.324 1.00 92.81 267 GLU A C 1
ATOM 2136 O O . GLU A 1 267 ? -23.293 -3.866 32.683 1.00 92.81 267 GLU A O 1
ATOM 2141 N N . THR A 1 268 ? -21.272 -2.891 32.802 1.00 92.94 268 THR A N 1
ATOM 2142 C CA . THR A 1 268 ? -21.709 -1.871 33.776 1.00 92.94 268 THR A CA 1
ATOM 2143 C C . THR A 1 268 ? -22.749 -0.901 33.201 1.00 92.94 268 THR A C 1
ATOM 2145 O O . THR A 1 268 ? -23.701 -0.533 33.892 1.00 92.94 268 THR A O 1
ATOM 2148 N N . LEU A 1 269 ? -22.627 -0.528 31.923 1.00 92.50 269 LEU A N 1
ATOM 2149 C CA . LEU A 1 269 ? -23.596 0.335 31.238 1.00 92.50 269 LEU A CA 1
ATOM 2150 C C . LEU A 1 269 ? -24.933 -0.376 31.004 1.00 92.50 269 LEU A C 1
ATOM 2152 O O . LEU A 1 269 ? -25.989 0.218 31.219 1.00 92.50 269 LEU A O 1
ATOM 2156 N N . ALA A 1 270 ? -24.900 -1.650 30.607 1.00 90.56 270 ALA A N 1
ATOM 2157 C CA . ALA A 1 270 ? -26.102 -2.461 30.440 1.00 90.56 270 ALA A CA 1
ATOM 2158 C C . ALA A 1 270 ? -26.862 -2.596 31.770 1.00 90.56 270 ALA A C 1
ATOM 2160 O O . ALA A 1 270 ? -28.075 -2.387 31.815 1.00 90.56 270 ALA A O 1
ATOM 2161 N N . TRP A 1 271 ? -26.135 -2.842 32.864 1.00 92.31 271 TRP A N 1
ATOM 2162 C CA . TRP A 1 271 ? -26.691 -2.856 34.217 1.00 92.31 271 TRP A CA 1
ATOM 2163 C C . TRP A 1 271 ? -27.328 -1.512 34.612 1.00 92.31 271 TRP A C 1
ATOM 2165 O O . TRP A 1 271 ? -28.399 -1.491 35.221 1.00 92.31 271 TRP A O 1
ATOM 2175 N N . ALA A 1 272 ? -26.703 -0.386 34.250 1.00 92.19 272 ALA A N 1
ATOM 2176 C CA . ALA A 1 272 ? -27.228 0.946 34.551 1.00 92.19 272 ALA A CA 1
ATOM 2177 C C . ALA A 1 272 ? -28.512 1.253 33.761 1.00 92.19 272 ALA A C 1
ATOM 2179 O O . ALA A 1 272 ? -29.473 1.789 34.320 1.00 92.19 272 ALA A O 1
ATOM 2180 N N . HIS A 1 273 ? -28.562 0.874 32.482 1.00 91.38 273 HIS A N 1
ATOM 2181 C CA . HIS A 1 273 ? -29.733 1.074 31.620 1.00 91.38 273 HIS A CA 1
ATOM 2182 C C . HIS A 1 273 ? -30.968 0.329 32.133 1.00 91.38 273 HIS A C 1
ATOM 2184 O O . HIS A 1 273 ? -32.057 0.895 32.184 1.00 91.38 273 HIS A O 1
ATOM 2190 N N . GLU A 1 274 ? -30.798 -0.913 32.592 1.00 89.81 274 GLU A N 1
ATOM 2191 C CA . GLU A 1 274 ? -31.897 -1.710 33.156 1.00 89.81 274 GLU A CA 1
ATOM 2192 C C . GLU A 1 274 ? -32.463 -1.124 34.460 1.00 89.81 274 GLU A C 1
ATOM 2194 O O . GLU A 1 274 ? -33.641 -1.320 34.771 1.00 89.81 274 GLU A O 1
ATOM 2199 N N . ARG A 1 275 ? -31.644 -0.384 35.217 1.00 91.00 275 ARG A N 1
ATOM 2200 C CA . ARG A 1 275 ? -32.018 0.215 36.509 1.00 91.00 275 ARG A CA 1
ATOM 2201 C C . ARG A 1 275 ? -32.489 1.663 36.415 1.00 91.00 275 ARG A C 1
ATOM 2203 O O . ARG A 1 275 ? -32.968 2.200 37.412 1.00 91.00 275 ARG A O 1
ATOM 2210 N N . THR A 1 276 ? -32.375 2.297 35.251 1.00 92.56 276 THR A N 1
ATOM 2211 C CA . THR A 1 276 ? -32.768 3.697 35.077 1.00 92.56 276 THR A CA 1
ATOM 2212 C C . THR A 1 276 ? -34.264 3.785 34.740 1.00 92.56 276 THR A C 1
ATOM 2214 O O . THR A 1 276 ? -34.701 3.204 33.738 1.00 92.56 276 THR A O 1
ATOM 2217 N N . PRO A 1 277 ? -35.082 4.493 35.545 1.00 87.56 277 PRO A N 1
ATOM 2218 C CA . PRO A 1 277 ? -36.500 4.675 35.245 1.00 87.56 277 PRO A CA 1
ATOM 2219 C C . PRO A 1 277 ? -36.665 5.436 33.918 1.00 87.56 277 PRO A C 1
ATOM 2221 O O . PRO A 1 277 ? -35.857 6.305 33.604 1.00 87.56 277 PRO A O 1
ATOM 2224 N N . LEU A 1 278 ? -37.697 5.101 33.134 1.00 85.12 278 LEU A N 1
ATOM 2225 C CA . LEU A 1 278 ? -37.955 5.546 31.745 1.00 85.12 278 LEU A CA 1
ATOM 2226 C C . LEU A 1 278 ? -37.072 4.886 30.672 1.00 85.12 278 LEU A C 1
ATOM 2228 O O . LEU A 1 278 ? -37.596 4.500 29.629 1.00 85.12 278 LEU A O 1
ATOM 2232 N N . ALA A 1 279 ? -35.770 4.708 30.909 1.00 84.75 279 ALA A N 1
ATOM 2233 C CA . ALA A 1 279 ? -34.877 4.060 29.939 1.00 84.75 279 ALA A CA 1
ATOM 2234 C C . ALA A 1 279 ? -35.129 2.544 29.826 1.00 84.75 279 ALA A C 1
ATOM 2236 O O . ALA A 1 279 ? -35.033 1.974 28.739 1.00 84.75 279 ALA A O 1
ATOM 2237 N N . ASN A 1 280 ? -35.546 1.907 30.923 1.00 83.44 280 ASN A N 1
ATOM 2238 C CA . ASN A 1 280 ? -35.875 0.479 30.985 1.00 83.44 280 ASN A CA 1
ATOM 2239 C C . ASN A 1 280 ? -37.075 0.045 30.112 1.00 83.44 280 ASN A C 1
ATOM 2241 O O . ASN A 1 280 ? -37.275 -1.154 29.894 1.00 83.44 280 ASN A O 1
ATOM 2245 N N . LEU A 1 281 ? -37.863 1.000 29.604 1.00 88.12 281 LEU A N 1
ATOM 2246 C CA . LEU A 1 281 ? -38.943 0.756 28.644 1.00 88.12 281 LEU A CA 1
ATOM 2247 C C . LEU A 1 281 ? -38.394 0.403 27.254 1.00 88.12 281 LEU A C 1
ATOM 2249 O O . LEU A 1 281 ? -39.047 -0.311 26.493 1.00 88.12 281 LEU A O 1
ATOM 2253 N N . ILE A 1 282 ? -37.186 0.874 26.932 1.00 88.00 282 ILE A N 1
ATOM 2254 C CA . ILE A 1 282 ? -36.508 0.612 25.664 1.00 88.00 282 ILE A CA 1
ATOM 2255 C C . ILE A 1 282 ? -35.541 -0.552 25.879 1.00 88.00 282 ILE A C 1
ATOM 2257 O O . ILE A 1 282 ? -34.532 -0.420 26.570 1.00 88.00 282 ILE A O 1
ATOM 2261 N N . ARG A 1 283 ? -35.843 -1.705 25.274 1.00 86.38 283 ARG A N 1
ATOM 2262 C CA . ARG A 1 283 ? -34.970 -2.886 25.302 1.00 86.38 283 ARG A CA 1
ATOM 2263 C C . ARG A 1 283 ? -34.206 -3.039 23.995 1.00 86.38 283 ARG A C 1
ATOM 2265 O O . ARG A 1 283 ? -34.730 -2.780 22.914 1.00 86.38 283 ARG A O 1
ATOM 2272 N N . TRP A 1 284 ? -32.973 -3.511 24.106 1.00 88.69 284 TRP A N 1
ATOM 2273 C CA . TRP A 1 284 ? -32.145 -3.904 22.971 1.00 88.69 284 TRP A CA 1
ATOM 2274 C C . TRP A 1 284 ? -32.705 -5.168 22.315 1.00 88.69 284 TRP A C 1
ATOM 2276 O O . TRP A 1 284 ? -33.138 -6.093 23.004 1.00 88.69 284 TRP A O 1
ATOM 2286 N N . ARG A 1 285 ? -32.645 -5.223 20.982 1.00 89.50 285 ARG A N 1
ATOM 2287 C CA . ARG A 1 285 ? -32.921 -6.448 20.219 1.00 89.50 285 ARG A CA 1
ATOM 2288 C C . ARG A 1 285 ? -31.755 -7.433 20.313 1.00 89.50 285 ARG A C 1
ATOM 2290 O O . ARG A 1 285 ? -31.979 -8.616 20.537 1.00 89.50 285 ARG A O 1
ATOM 2297 N N . ASP A 1 286 ? -30.535 -6.914 20.195 1.00 92.44 286 ASP A N 1
ATOM 2298 C CA . ASP A 1 286 ? -29.289 -7.674 20.267 1.00 92.44 286 ASP A CA 1
ATOM 2299 C C . ASP A 1 286 ? -28.481 -7.240 21.494 1.00 92.44 286 ASP A C 1
ATOM 2301 O O . ASP A 1 286 ? -28.442 -6.057 21.841 1.00 92.44 286 ASP A O 1
ATOM 2305 N N . LYS A 1 287 ? -27.831 -8.197 22.167 1.00 89.94 287 LYS A N 1
ATOM 2306 C CA . LYS A 1 287 ? -27.047 -7.919 23.378 1.00 89.94 287 LYS A CA 1
ATOM 2307 C C . LYS A 1 287 ? -25.843 -7.024 23.036 1.00 89.94 287 LYS A C 1
ATOM 2309 O O . LYS A 1 287 ? -25.056 -7.412 22.168 1.00 89.94 287 LYS A O 1
ATOM 2314 N N . PRO A 1 288 ? -25.638 -5.884 23.727 1.00 91.00 288 PRO A N 1
ATOM 2315 C CA . PRO A 1 288 ? -24.464 -5.054 23.498 1.00 91.00 288 PRO A CA 1
ATOM 2316 C C . PRO A 1 288 ? -23.209 -5.805 23.956 1.00 91.00 288 PRO A C 1
ATOM 2318 O O . PRO A 1 288 ? -23.112 -6.259 25.096 1.00 91.00 288 PRO A O 1
ATOM 2321 N N . VAL A 1 289 ? -22.251 -5.964 23.047 1.00 92.50 289 VAL A N 1
ATOM 2322 C CA . VAL A 1 289 ? -20.971 -6.636 23.295 1.00 92.50 289 VAL A CA 1
ATOM 2323 C C . VAL A 1 289 ? -19.837 -5.824 22.688 1.00 92.50 289 VAL A C 1
ATOM 2325 O O . VAL A 1 289 ? -20.012 -5.168 21.660 1.00 92.50 289 VAL A O 1
ATOM 2328 N N . ALA A 1 290 ? -18.657 -5.884 23.307 1.00 90.75 290 ALA A N 1
ATOM 2329 C CA . ALA A 1 290 ? -17.470 -5.260 22.741 1.00 90.75 290 ALA A CA 1
ATOM 2330 C C . ALA A 1 290 ? -17.096 -5.913 21.398 1.00 90.75 290 ALA A C 1
ATOM 2332 O O . ALA A 1 290 ? -17.247 -7.130 21.222 1.00 90.75 290 ALA A O 1
ATOM 2333 N N . LEU A 1 291 ? -16.537 -5.109 20.486 1.00 89.75 291 LEU A N 1
ATOM 2334 C CA . LEU A 1 291 ? -15.970 -5.565 19.211 1.00 89.75 291 LEU A CA 1
ATOM 2335 C C . LEU A 1 291 ? -15.029 -6.763 19.420 1.00 89.75 291 LEU A C 1
ATOM 2337 O O . LEU A 1 291 ? -14.282 -6.831 20.403 1.00 89.75 291 LEU A O 1
ATOM 2341 N N . SER A 1 292 ? -15.037 -7.720 18.486 1.00 90.00 292 SER A N 1
ATOM 2342 C CA . SER A 1 292 ? -14.072 -8.827 18.535 1.00 90.00 292 SER A CA 1
ATOM 2343 C C . SER A 1 292 ? -12.637 -8.312 18.369 1.00 90.00 292 SER A C 1
ATOM 2345 O O . SER A 1 292 ? -12.411 -7.254 17.788 1.00 90.00 292 SER A O 1
ATOM 2347 N N . ILE A 1 293 ? -11.644 -9.076 18.838 1.00 86.44 293 ILE A N 1
ATOM 2348 C CA . ILE A 1 293 ? -10.223 -8.677 18.773 1.00 86.44 293 ILE A CA 1
ATOM 2349 C C . ILE A 1 293 ? -9.793 -8.372 17.326 1.00 86.44 293 ILE A C 1
ATOM 2351 O O . ILE A 1 293 ? -9.114 -7.381 17.075 1.00 86.44 293 ILE A O 1
ATOM 2355 N N . VAL A 1 294 ? -10.224 -9.191 16.360 1.00 83.75 294 VAL A N 1
ATOM 2356 C CA . VAL A 1 294 ? -9.919 -8.987 14.934 1.00 83.75 294 VAL A CA 1
ATOM 2357 C C . VAL A 1 294 ? -10.638 -7.752 14.385 1.00 83.75 294 VAL A C 1
ATOM 2359 O O . VAL A 1 294 ? -10.029 -6.962 13.666 1.00 83.75 294 VAL A O 1
ATOM 2362 N N . GLN A 1 295 ? -11.912 -7.556 14.739 1.00 84.56 295 GLN A N 1
ATOM 2363 C CA . GLN A 1 295 ? -12.672 -6.382 14.300 1.00 84.56 295 GLN A CA 1
ATOM 2364 C C . GLN A 1 295 ? -12.095 -5.088 14.874 1.00 84.56 295 GLN A C 1
ATOM 2366 O O . GLN A 1 295 ? -11.942 -4.131 14.129 1.00 84.56 295 GLN A O 1
ATOM 2371 N N . ALA A 1 296 ? -11.724 -5.056 16.155 1.00 85.62 296 ALA A N 1
ATOM 2372 C CA . ALA A 1 296 ? -11.119 -3.883 16.783 1.00 85.62 296 ALA A CA 1
ATOM 2373 C C . ALA A 1 296 ? -9.805 -3.486 16.092 1.00 85.62 296 ALA A C 1
ATOM 2375 O O . ALA A 1 296 ? -9.602 -2.313 15.794 1.00 85.62 296 ALA A O 1
ATOM 2376 N N . ARG A 1 297 ? -8.960 -4.465 15.736 1.00 8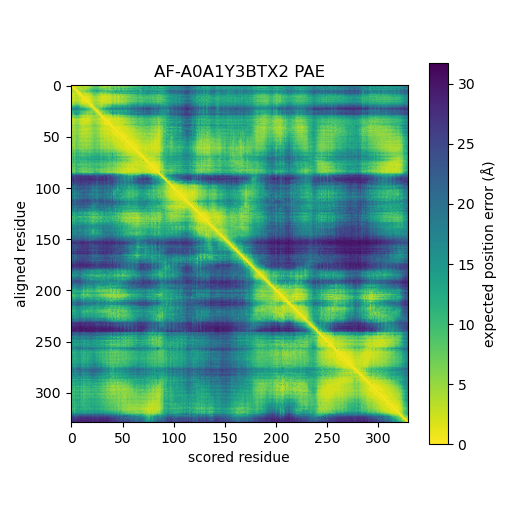2.31 297 ARG A N 1
ATOM 2377 C CA . ARG A 1 297 ? -7.736 -4.221 14.954 1.00 82.31 297 ARG A CA 1
ATOM 2378 C C . ARG A 1 297 ? -8.032 -3.663 13.565 1.00 82.31 297 ARG A C 1
ATOM 2380 O O . ARG A 1 297 ? -7.370 -2.722 13.144 1.00 82.31 297 ARG A O 1
ATOM 2387 N N . LEU A 1 298 ? -9.027 -4.214 12.867 1.00 78.81 298 LEU A N 1
ATOM 2388 C CA . LEU A 1 298 ? -9.438 -3.721 11.550 1.00 78.81 298 LEU A CA 1
ATOM 2389 C C . LEU A 1 298 ? -10.002 -2.294 11.628 1.00 78.81 298 LEU A C 1
ATOM 2391 O O . LEU A 1 298 ? -9.655 -1.455 10.803 1.00 78.81 298 LEU A O 1
ATOM 2395 N N . VAL A 1 299 ? -10.840 -2.008 12.627 1.00 86.06 299 VAL A N 1
ATOM 2396 C CA . VAL A 1 299 ? -11.429 -0.680 12.853 1.00 86.06 299 VAL A CA 1
ATOM 2397 C C . VAL A 1 299 ? -10.350 0.332 13.230 1.00 86.06 299 VAL A C 1
ATOM 2399 O O . VAL A 1 299 ? -10.313 1.415 12.648 1.00 86.06 299 VAL A O 1
ATOM 2402 N N . GLY A 1 300 ? -9.443 -0.019 14.145 1.00 80.94 300 GLY A N 1
ATOM 2403 C CA . GLY A 1 300 ? -8.306 0.821 14.518 1.00 80.94 300 GLY A CA 1
ATOM 2404 C C . GLY A 1 300 ? -7.388 1.106 13.332 1.00 80.94 300 GLY A C 1
ATOM 2405 O O . GLY A 1 300 ? -7.008 2.255 13.113 1.00 80.94 300 GLY A O 1
ATOM 2406 N N . LEU A 1 301 ? -7.115 0.091 12.505 1.00 71.88 301 LEU A N 1
ATOM 2407 C CA . LEU A 1 301 ? -6.355 0.264 11.273 1.00 71.88 301 LEU A CA 1
ATOM 2408 C C . LEU A 1 301 ? -7.064 1.191 10.282 1.00 71.88 301 LEU A C 1
ATOM 2410 O O . LEU A 1 301 ? -6.423 2.073 9.720 1.00 71.88 301 LEU A O 1
ATOM 2414 N N . ALA A 1 302 ? -8.369 1.014 10.075 1.00 76.44 302 ALA A N 1
ATOM 2415 C CA . ALA A 1 302 ? -9.138 1.855 9.165 1.00 76.44 302 ALA A CA 1
ATOM 2416 C C . ALA A 1 302 ? -9.075 3.330 9.588 1.00 76.44 302 ALA A C 1
ATOM 2418 O O . ALA A 1 302 ? -8.780 4.184 8.757 1.00 76.44 302 ALA A O 1
ATOM 2419 N N . HIS A 1 303 ? -9.257 3.624 10.879 1.00 76.25 303 HIS A N 1
ATOM 2420 C CA . HIS A 1 303 ? -9.126 4.985 11.413 1.00 76.25 303 HIS A CA 1
ATOM 2421 C C . HIS A 1 303 ? -7.708 5.537 11.230 1.00 76.25 303 HIS A C 1
ATOM 2423 O O . HIS A 1 303 ? -7.543 6.679 10.799 1.00 76.25 303 HIS A O 1
ATOM 2429 N N . PHE A 1 304 ? -6.688 4.714 11.487 1.00 69.56 304 PHE A N 1
ATOM 2430 C CA . PHE A 1 304 ? -5.290 5.096 11.306 1.00 69.56 304 PHE A CA 1
ATOM 2431 C C . PHE A 1 304 ? -4.960 5.403 9.835 1.00 69.56 304 PHE A C 1
ATOM 2433 O O . PHE A 1 304 ? -4.370 6.440 9.541 1.00 69.56 304 PHE A O 1
ATOM 2440 N N . SER A 1 305 ? -5.377 4.545 8.898 1.00 65.56 305 SER A N 1
ATOM 2441 C CA . SER A 1 305 ? -5.158 4.734 7.457 1.00 65.56 305 SER A CA 1
ATOM 2442 C C . SER A 1 305 ? -5.923 5.934 6.902 1.00 65.56 305 SER A C 1
ATOM 2444 O O . SER A 1 305 ? -5.369 6.705 6.123 1.00 65.56 305 SER A O 1
ATOM 2446 N N . VAL A 1 306 ? -7.179 6.118 7.315 1.00 72.31 306 VAL A N 1
ATOM 2447 C CA . VAL A 1 306 ? -8.008 7.255 6.898 1.00 72.31 306 VAL A CA 1
ATOM 2448 C C . VAL A 1 306 ? -7.405 8.567 7.395 1.00 72.31 306 VAL A C 1
ATOM 2450 O O . VAL A 1 306 ? -7.153 9.458 6.584 1.00 72.31 306 VAL A O 1
ATOM 2453 N N . GLY A 1 307 ? -7.092 8.661 8.692 1.00 66.56 307 GLY A N 1
ATOM 2454 C CA . GLY A 1 307 ? -6.447 9.845 9.264 1.00 66.56 307 GLY A CA 1
ATOM 2455 C C . GLY A 1 307 ? -5.113 10.157 8.582 1.00 66.56 307 GLY A C 1
ATOM 2456 O O . GLY A 1 307 ? -4.841 11.308 8.252 1.00 66.56 307 GLY A O 1
ATOM 2457 N N . TYR A 1 308 ? -4.312 9.133 8.276 1.00 65.31 308 TYR A N 1
ATOM 2458 C CA . TYR A 1 308 ? -3.051 9.292 7.553 1.00 65.31 308 TYR A CA 1
ATOM 2459 C C . TYR A 1 308 ? -3.236 9.887 6.146 1.00 65.31 308 TYR A C 1
ATOM 2461 O O . 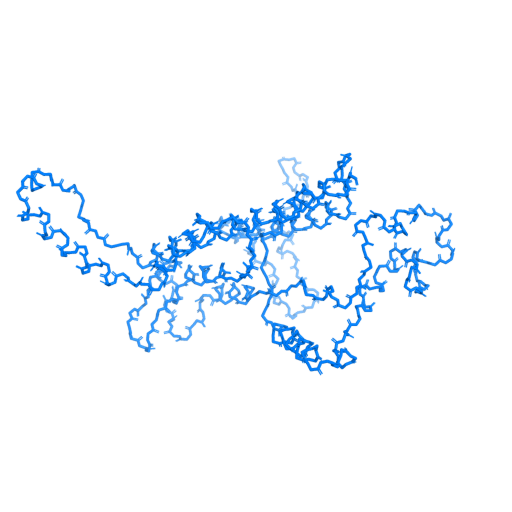TYR A 1 308 ? -2.554 10.850 5.784 1.00 65.31 308 TYR A O 1
ATOM 2469 N N . ILE A 1 309 ? -4.155 9.325 5.349 1.00 68.56 309 ILE A N 1
ATOM 2470 C CA . ILE A 1 309 ? -4.400 9.771 3.970 1.00 68.56 309 ILE A CA 1
ATOM 2471 C C . ILE A 1 309 ? -4.883 11.220 3.964 1.00 68.56 309 ILE A C 1
ATOM 2473 O O . ILE A 1 309 ? -4.349 12.029 3.204 1.00 68.56 309 ILE A O 1
ATOM 2477 N N . PHE A 1 310 ? -5.847 11.558 4.823 1.00 68.75 310 PHE A N 1
ATOM 2478 C CA . PHE A 1 310 ? -6.387 12.913 4.884 1.00 68.75 310 PHE A CA 1
ATOM 2479 C C . PHE A 1 310 ? -5.362 13.930 5.392 1.00 68.75 310 PHE A C 1
ATOM 2481 O O . PHE A 1 310 ? -5.206 14.972 4.756 1.00 68.75 310 PHE A O 1
ATOM 2488 N N . THR A 1 311 ? -4.575 13.592 6.423 1.00 64.81 311 THR A N 1
ATOM 2489 C CA . THR A 1 311 ? -3.496 14.467 6.925 1.00 64.81 311 THR A CA 1
ATOM 2490 C C . THR A 1 311 ? -2.514 14.820 5.810 1.00 64.81 311 THR A C 1
ATOM 2492 O O . THR A 1 311 ? -2.198 15.990 5.581 1.00 64.81 311 THR A O 1
ATOM 2495 N N . TYR A 1 312 ? -2.021 13.805 5.092 1.00 64.25 312 TYR A N 1
ATOM 2496 C CA . TYR A 1 312 ? -1.013 14.017 4.060 1.00 64.25 312 TYR A CA 1
ATOM 2497 C C . TYR A 1 312 ? -1.590 14.721 2.828 1.00 64.25 312 TYR A C 1
ATOM 2499 O O . TYR A 1 312 ? -0.948 15.624 2.294 1.00 64.25 312 TYR A O 1
ATOM 2507 N N . ALA A 1 313 ? -2.802 14.358 2.396 1.00 66.31 313 ALA A N 1
ATOM 2508 C CA . ALA A 1 313 ? -3.467 15.000 1.265 1.00 66.31 313 ALA A CA 1
ATOM 2509 C C . ALA A 1 313 ? -3.721 16.490 1.530 1.00 66.31 313 ALA A C 1
ATOM 2511 O O . ALA A 1 313 ? -3.413 17.327 0.679 1.00 66.31 313 ALA A O 1
ATOM 2512 N N . ALA A 1 314 ? -4.221 16.828 2.719 1.00 66.62 314 ALA A N 1
ATOM 2513 C CA . ALA A 1 314 ? -4.489 18.205 3.100 1.00 66.62 314 ALA A CA 1
ATOM 2514 C C . ALA A 1 314 ? -3.203 19.041 3.170 1.00 66.62 314 ALA A C 1
ATOM 2516 O O . ALA A 1 314 ? -3.126 20.104 2.551 1.00 66.62 314 ALA A O 1
ATOM 2517 N N . PHE A 1 315 ? -2.154 18.519 3.818 1.00 69.12 315 PHE A N 1
ATOM 2518 C CA . PHE A 1 315 ? -0.846 19.173 3.854 1.00 69.12 315 PHE A CA 1
ATOM 2519 C C . PHE A 1 315 ? -0.258 19.370 2.451 1.00 69.12 315 PHE A C 1
ATOM 2521 O O . PHE A 1 315 ? 0.242 20.451 2.132 1.00 69.12 315 PHE A O 1
ATOM 2528 N N . LEU A 1 316 ? -0.311 18.342 1.600 1.00 69.56 316 LEU A N 1
ATOM 2529 C CA . LEU A 1 316 ? 0.234 18.395 0.246 1.00 69.56 316 LEU A CA 1
ATOM 2530 C C . LEU A 1 316 ? -0.454 19.486 -0.578 1.00 69.56 316 LEU A C 1
ATOM 2532 O O . LEU A 1 316 ? 0.229 20.316 -1.177 1.00 69.56 316 LEU A O 1
ATOM 2536 N N . ILE A 1 317 ? -1.788 19.517 -0.575 1.00 74.31 317 ILE A N 1
ATOM 2537 C CA . ILE A 1 317 ? -2.569 20.499 -1.334 1.00 74.31 317 ILE A CA 1
ATOM 2538 C C . ILE A 1 317 ? -2.342 21.907 -0.773 1.00 74.31 317 ILE A C 1
ATOM 2540 O O . ILE A 1 317 ? -2.044 22.824 -1.539 1.00 74.31 317 ILE A O 1
ATOM 2544 N N . ALA A 1 318 ? -2.411 22.093 0.548 1.00 69.88 318 ALA A N 1
ATOM 2545 C CA . ALA A 1 318 ? -2.246 23.404 1.176 1.00 69.88 318 ALA A CA 1
ATOM 2546 C C . ALA A 1 318 ? -0.830 23.979 0.983 1.00 69.88 318 ALA A C 1
ATOM 2548 O O . ALA A 1 318 ? -0.669 25.149 0.636 1.00 69.88 318 ALA A O 1
ATOM 2549 N N . SER A 1 319 ? 0.211 23.160 1.161 1.00 72.25 319 SER A N 1
ATOM 2550 C CA . SER A 1 319 ? 1.607 23.609 1.055 1.00 72.25 319 SER A CA 1
ATOM 2551 C C . SER A 1 319 ? 2.043 23.916 -0.379 1.00 72.25 319 SER A C 1
ATOM 2553 O O . SER A 1 319 ? 2.875 24.804 -0.587 1.00 72.25 319 SER A O 1
ATOM 2555 N N . THR A 1 320 ? 1.487 23.209 -1.367 1.00 72.62 320 THR A N 1
ATOM 2556 C CA . THR A 1 320 ? 1.791 23.441 -2.786 1.00 72.62 320 THR A CA 1
ATOM 2557 C C . THR A 1 320 ? 0.981 24.601 -3.358 1.00 72.62 320 THR A C 1
ATOM 2559 O O . THR A 1 320 ? 1.551 25.440 -4.052 1.00 72.62 320 THR A O 1
ATOM 2562 N N . SER A 1 321 ? -0.304 24.724 -3.013 1.00 73.94 321 SER A N 1
ATOM 2563 C CA . SER A 1 321 ? -1.150 25.831 -3.489 1.00 73.94 321 SER A CA 1
ATOM 2564 C C . SER A 1 321 ? -0.775 27.169 -2.844 1.00 73.94 321 SER A C 1
ATOM 2566 O O . SER A 1 321 ? -0.656 28.173 -3.543 1.00 73.94 321 SER A O 1
ATOM 2568 N N . GLY A 1 322 ? -0.484 27.188 -1.538 1.00 67.69 322 GLY A N 1
ATOM 2569 C CA . GLY A 1 322 ? -0.183 28.422 -0.804 1.00 67.69 322 GLY A CA 1
ATOM 2570 C C . GLY A 1 322 ? 1.121 29.115 -1.217 1.00 67.69 322 GLY A C 1
ATOM 2571 O O . GLY A 1 322 ? 1.235 30.332 -1.095 1.00 67.69 322 GLY A O 1
ATOM 2572 N N . LYS A 1 323 ? 2.111 28.375 -1.737 1.00 60.97 323 LYS A N 1
ATOM 2573 C CA . LYS A 1 323 ? 3.396 28.952 -2.180 1.00 60.97 323 LYS A CA 1
ATOM 2574 C C . LYS A 1 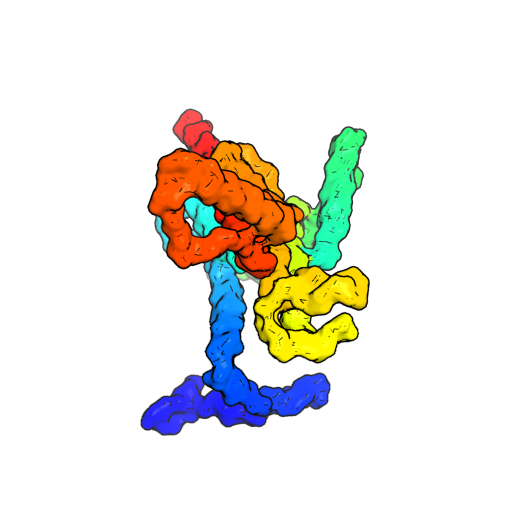323 ? 3.382 29.464 -3.620 1.00 60.97 323 LYS A C 1
ATOM 2576 O O . LYS A 1 323 ? 4.181 30.337 -3.943 1.00 60.97 323 LYS A O 1
ATOM 2581 N N . LEU A 1 324 ? 2.497 28.947 -4.472 1.00 57.28 324 LEU A N 1
ATOM 2582 C CA . LEU A 1 324 ? 2.418 29.353 -5.880 1.00 57.28 324 LEU A CA 1
ATOM 2583 C C . LEU A 1 324 ? 1.738 30.711 -6.061 1.00 57.28 324 LEU A C 1
ATOM 2585 O O . LEU A 1 324 ? 2.106 31.453 -6.966 1.00 57.28 324 LEU A O 1
ATOM 2589 N N . VAL A 1 325 ? 0.824 31.077 -5.159 1.00 49.88 325 VAL A N 1
ATOM 2590 C CA . VAL A 1 325 ? 0.163 32.393 -5.161 1.00 49.88 325 VAL A CA 1
ATOM 2591 C C . VAL A 1 325 ? 1.165 33.539 -4.946 1.00 49.88 325 VAL A C 1
ATOM 2593 O O . VAL A 1 325 ? 1.020 34.596 -5.546 1.00 49.88 325 VAL A O 1
ATOM 2596 N N . ASN A 1 326 ? 2.234 33.316 -4.174 1.00 42.66 326 ASN A N 1
ATOM 2597 C CA . ASN A 1 326 ? 3.254 34.337 -3.893 1.00 42.66 326 ASN A CA 1
ATOM 2598 C C . ASN A 1 326 ? 4.341 34.468 -4.975 1.00 42.66 326 ASN A C 1
ATOM 2600 O O . ASN A 1 326 ? 5.202 35.331 -4.854 1.00 42.66 326 ASN A O 1
ATOM 2604 N N . PHE A 1 327 ? 4.351 33.605 -5.996 1.00 40.75 327 PHE A N 1
ATOM 2605 C CA . PHE A 1 327 ? 5.371 33.626 -7.056 1.00 40.75 327 PHE A CA 1
ATOM 2606 C C . PHE A 1 327 ? 4.928 34.391 -8.315 1.00 40.75 327 PHE A C 1
ATOM 2608 O O . PHE A 1 327 ? 5.756 34.669 -9.178 1.00 40.75 327 PHE A O 1
ATOM 2615 N N . PHE A 1 328 ? 3.636 34.717 -8.426 1.00 40.59 328 PHE A N 1
ATOM 2616 C CA . PHE A 1 328 ? 3.037 35.442 -9.555 1.00 40.59 328 PHE A CA 1
ATOM 2617 C C . PHE A 1 328 ? 2.704 36.909 -9.234 1.00 40.59 328 PHE A C 1
ATOM 2619 O O . PHE A 1 328 ? 1.960 37.535 -9.989 1.00 40.59 328 PHE A O 1
ATOM 2626 N N . HIS A 1 329 ? 3.241 37.446 -8.135 1.00 36.50 329 HIS A N 1
ATOM 2627 C CA . HIS A 1 329 ? 3.013 38.821 -7.700 1.00 36.50 329 HIS A CA 1
ATOM 2628 C C . HIS A 1 329 ? 4.269 39.683 -7.757 1.00 36.50 329 HIS A C 1
ATOM 2630 O O . HIS A 1 329 ? 5.361 39.152 -7.445 1.00 36.50 329 HIS A O 1
#

Solvent-accessible surface area (backbone atoms only — not comparable to full-atom values): 19265 Å² total; per-residue (Å²): 115,67,47,52,98,81,76,56,61,42,56,69,56,61,54,36,60,68,44,63,64,95,56,86,86,72,67,88,44,43,63,68,45,57,60,53,43,73,76,27,66,68,54,45,49,52,52,50,52,53,54,48,49,55,49,43,39,51,48,25,56,43,50,63,58,52,67,88,55,88,71,47,86,75,39,61,48,61,48,50,49,52,35,48,68,37,45,77,75,69,72,36,37,55,84,59,46,64,57,51,51,48,49,51,53,51,34,52,52,26,46,74,72,72,41,64,86,74,41,84,75,59,71,52,59,71,61,52,49,53,44,11,44,74,37,29,54,92,78,72,47,79,36,69,43,26,19,82,75,46,54,79,78,49,93,55,68,70,66,71,39,89,89,45,69,72,66,85,82,47,52,84,65,75,83,77,69,70,22,62,31,50,62,50,50,56,56,41,73,53,56,82,74,40,90,90,51,73,64,46,75,81,64,54,60,65,53,58,57,80,53,72,58,94,86,47,30,72,62,68,24,48,48,45,50,58,58,61,52,74,69,69,78,85,82,92,66,93,51,64,74,65,69,28,51,47,32,34,54,53,9,46,52,38,64,72,52,56,48,68,64,48,36,58,51,47,51,55,49,54,56,48,43,67,70,34,86,80,52,50,78,65,74,75,92,65,85,88,72,54,61,51,66,57,54,30,48,52,52,14,47,50,28,36,53,51,16,50,52,51,39,52,51,40,27,52,49,50,61,44,51,64,56,54,65,68,70,77,110

Radius of gyration: 27.67 Å; Cα contacts (8 Å, |Δi|>4): 304; chains: 1; bounding box: 71×69×71 Å

Secondary structure (DSSP, 8-state):
-B--TTS-SB-HHHHHHH---SSTTSTT-STTHHHHHHH-HHHHHHHHHHHHHHHHHHHHHHHHHS--STTTTT-HHHHHHHHHHHHTT---BSTTHHHHHHHHHHHHHHHHTT-GGG------HHHHHHHHHTT-GGG----GGGSTTGGGTS--HHHH-TTSS-PPP-GGGG----BTHHHHHHHHHTGGG-SS-TTGGGG-S--S-S-S-TT--TT-SHHHHHHHGGG-------SS-SHHHHHHHHHHHHHHS-HHHHHHHHHHHHHHHHHSTTGGGS--SS---PPPHHHHHHHHHHHHHHHHHHHHHHHHHHHHHHHHGGG--

Nearest PDB structures (foldseek):
  4xk8-assembly2_b  TM=8.749E-01  e=7.501E-29  Pisum sativum
  8wey-assembly1_B  TM=8.829E-01  e=8.145E-26  Cyanidium caldarium
  7kux-assembly1_B  TM=8.333E-01  e=3.036E-27  Physcomitrium patens
  8cmo-assembly1_B  TM=8.690E-01  e=1.434E-25  Coelastrella
  7bgi-assembly1_B  TM=8.222E-01  e=1.419E-26  Chlamydomonas reinhardtii